Protein AF-A0A821PN40-F1 (afdb_monomer)

Mean predicted aligned error: 14.26 Å

Sequence (247 aa):
DQSQTDVKTLMEISLNLLQNTSSSFRSRVGVLIFLCTWLSNCSLAVQTFLSIDNSVPYLVSQICAESVTDNRELLIQSLCSFALGLCLIFNNNQVESYSIESLKRLIYNRMGADLFEEKLRVLSKFECYLEALQKPQLILSKSSDLILDYEFARLHQTLESSISCIILRQDINSIIQTSIDSMPINLYVQQTSTTITHSDDFMQERFKQINIHEKDEKQLMQNCDLDKTKILPFAQQIQEIKGTQAL

Solvent-accessible surface area (backbone atoms only — not comparable to full-atom values): 13907 Å² total; per-residue (Å²): 134,83,82,76,73,80,82,73,51,71,68,56,49,50,50,51,48,59,68,38,85,85,49,50,70,66,56,41,45,49,47,46,51,51,48,40,61,54,28,50,95,24,38,68,47,28,47,53,46,70,70,41,84,62,46,62,61,48,35,52,54,47,52,61,50,90,50,96,81,42,69,68,59,42,49,52,21,13,49,30,36,44,41,54,33,39,47,47,79,32,52,77,53,82,45,74,88,59,17,53,69,47,47,51,51,48,43,50,75,72,59,28,61,66,54,48,49,49,36,37,56,52,46,72,70,37,65,56,40,54,54,14,66,74,36,84,64,92,78,74,97,48,84,82,74,67,74,51,51,27,68,59,42,53,52,47,70,69,43,50,63,58,37,51,45,61,74,74,43,96,59,72,78,61,48,63,61,49,56,64,74,65,40,56,60,64,54,50,46,47,54,49,48,50,52,47,50,55,49,49,52,52,49,52,52,50,52,52,51,49,55,49,52,55,50,51,52,52,49,51,52,51,52,51,52,52,48,51,62,64,46,49,60,56,55,51,53,52,52,50,54,57,56,66,74,75,113

Radius of gyration: 33.35 Å; Cα contacts (8 Å, |Δi|>4): 179; chains: 1; bounding box: 92×51×103 Å

Nearest PDB structures (foldseek):
  3grl-assembly1_A  TM=9.599E-01  e=3.690E-10  Bos taurus
  3gq2-assembly1_A  TM=9.501E-01  e=1.267E-09  Bos taurus
  3gq2-assembly1_B  TM=9.529E-01  e=3.973E-09  Bos taurus
  2w3c-assembly1_A  TM=9.604E-01  e=6.276E-09  Homo sapiens
  8zz0-assembly1_F  TM=1.967E-01  e=4.682E+00  Vibrio alginolyticus

Foldseek 3Di:
DPPPPPDDDPLNVLVVLLVDPPRDLLSNLVSLLVLLVQLALDQPSLVVQLPDPCSLVVLLVLLQDDDPDDPSSLLSNLSSLSSLLSSQPSHPCPPVCRGNVNSLVVCCVRPRLVSSLVSNVCNCVDPLLVVQCVPQDPDDPDPVSNRDHVVSSVSSVLCSVVSNCSNVDPDDVVSVVVNVVSPCPVVVCVVVVVVVVVVVVVVVVVVVVVVVVVVVVVVVVVVVVVVVVVVVVVVVVVVVVVVVVVD

pLDDT: mean 83.89, std 15.7, range [38.19, 98.62]

Structure (mmCIF, N/CA/C/O backbone):
data_AF-A0A821PN40-F1
#
_entry.id   AF-A0A821PN40-F1
#
loop_
_atom_site.group_PDB
_atom_site.id
_atom_site.type_symbol
_atom_site.label_atom_id
_atom_site.label_alt_id
_atom_site.label_comp_id
_atom_site.label_asym_id
_atom_site.label_entity_id
_atom_site.label_seq_id
_atom_site.pdbx_PDB_ins_code
_atom_site.Cartn_x
_atom_site.Cartn_y
_atom_site.Cartn_z
_atom_site.occupancy
_atom_site.B_iso_or_equiv
_atom_site.auth_seq_id
_atom_site.auth_comp_id
_atom_site.auth_asym_id
_atom_site.auth_atom_id
_atom_site.pdbx_PDB_model_num
ATOM 1 N N . ASP A 1 1 ? -18.988 -3.045 -37.807 1.00 38.19 1 ASP A N 1
ATOM 2 C CA . ASP A 1 1 ? -17.924 -2.825 -36.815 1.00 38.19 1 ASP A CA 1
ATOM 3 C C . ASP A 1 1 ? -18.478 -2.238 -35.541 1.00 38.19 1 ASP A C 1
ATOM 5 O O . ASP A 1 1 ? -18.702 -1.039 -35.437 1.00 38.19 1 ASP A O 1
ATOM 9 N N . GLN A 1 2 ? -18.791 -3.121 -34.595 1.00 39.09 2 GLN A N 1
ATOM 10 C CA . GLN A 1 2 ? -19.103 -2.724 -33.230 1.00 39.09 2 GLN A CA 1
ATOM 11 C C . GLN A 1 2 ? -17.794 -2.262 -32.592 1.00 39.09 2 GLN A C 1
ATOM 13 O O . GLN A 1 2 ? -16.897 -3.066 -32.357 1.00 39.09 2 GLN A O 1
ATOM 18 N N . SER A 1 3 ? -17.674 -0.961 -32.346 1.00 45.91 3 SER A N 1
ATOM 19 C CA . SER A 1 3 ? -16.674 -0.411 -31.440 1.00 45.91 3 SER A CA 1
ATOM 20 C C . SER A 1 3 ? -16.976 -0.945 -30.041 1.00 45.91 3 SER A C 1
ATOM 22 O O . SER A 1 3 ? -17.780 -0.368 -29.307 1.00 45.91 3 SER A O 1
ATOM 24 N N . GLN A 1 4 ? -16.399 -2.097 -29.709 1.00 47.09 4 GLN A N 1
ATOM 25 C CA . GLN A 1 4 ? -16.416 -2.662 -28.371 1.00 47.09 4 GLN A CA 1
ATOM 26 C C . GLN A 1 4 ? -15.680 -1.665 -27.475 1.00 47.09 4 GLN A C 1
ATOM 28 O O . GLN A 1 4 ? -14.457 -1.568 -27.499 1.00 47.09 4 GLN A O 1
ATOM 33 N N . THR A 1 5 ? -16.440 -0.825 -26.773 1.00 51.72 5 THR A N 1
ATOM 34 C CA . THR A 1 5 ? -15.911 0.030 -25.714 1.00 51.72 5 THR A CA 1
ATOM 35 C C . THR A 1 5 ? -15.289 -0.891 -24.686 1.00 51.72 5 THR A C 1
ATOM 37 O O . THR A 1 5 ? -16.011 -1.634 -24.024 1.00 51.72 5 THR A O 1
ATOM 40 N N . ASP A 1 6 ? -13.964 -0.876 -24.619 1.00 74.31 6 ASP A N 1
ATOM 41 C CA . ASP A 1 6 ? -13.179 -1.666 -23.681 1.00 74.31 6 ASP A CA 1
ATOM 42 C C . ASP A 1 6 ? -13.659 -1.327 -22.261 1.00 74.31 6 ASP A C 1
ATOM 44 O O . ASP A 1 6 ? -13.472 -0.204 -21.776 1.00 74.31 6 ASP A O 1
ATOM 48 N N . VAL A 1 7 ? -14.420 -2.237 -21.646 1.00 83.31 7 VAL A N 1
ATOM 49 C CA . VAL A 1 7 ? -15.049 -1.994 -20.345 1.00 83.31 7 VAL A CA 1
ATOM 50 C C . VAL A 1 7 ? -13.957 -2.088 -19.298 1.00 83.31 7 VAL A C 1
ATOM 52 O O . VAL A 1 7 ? -13.548 -3.178 -18.914 1.00 83.31 7 VAL A O 1
ATOM 55 N N . LYS A 1 8 ? -13.492 -0.930 -18.834 1.00 87.19 8 LYS A N 1
ATOM 56 C CA . LYS A 1 8 ? -12.493 -0.848 -17.773 1.00 87.19 8 LYS A CA 1
ATOM 57 C C . LYS A 1 8 ? -13.150 -1.006 -16.409 1.00 87.19 8 LYS A C 1
ATOM 59 O O . LYS A 1 8 ? -14.139 -0.342 -16.093 1.00 87.19 8 LYS A O 1
ATOM 64 N N . THR A 1 9 ? -12.566 -1.858 -15.584 1.00 93.62 9 THR A N 1
ATOM 65 C CA . THR A 1 9 ? -12.908 -2.011 -14.172 1.00 93.62 9 THR A CA 1
ATOM 66 C C . THR A 1 9 ? -12.564 -0.743 -13.387 1.00 93.62 9 THR A C 1
ATOM 68 O O . THR A 1 9 ? -11.715 0.059 -13.782 1.00 93.62 9 THR A O 1
ATOM 71 N N . LEU A 1 10 ? -13.190 -0.562 -12.219 1.00 94.31 10 LEU A N 1
ATOM 72 C CA . LEU A 1 10 ? -12.877 0.569 -11.340 1.00 94.31 10 LEU A CA 1
ATOM 73 C C . LEU A 1 10 ? -11.398 0.580 -10.924 1.00 94.31 10 LEU A C 1
ATOM 75 O O . LEU A 1 10 ? -10.797 1.646 -10.860 1.00 94.31 10 LEU A O 1
ATOM 79 N N . MET A 1 11 ? -10.800 -0.590 -10.693 1.00 94.94 11 MET A N 1
ATOM 80 C CA . MET A 1 11 ? -9.392 -0.702 -10.312 1.00 94.94 11 MET A CA 1
ATOM 81 C C . MET A 1 11 ? -8.451 -0.271 -11.446 1.00 94.94 11 MET A C 1
ATOM 83 O O . MET A 1 11 ? -7.492 0.462 -11.201 1.00 94.94 11 MET A O 1
ATOM 87 N N . GLU A 1 12 ? -8.758 -0.635 -12.693 1.00 93.44 12 GLU A N 1
ATOM 88 C CA . GLU A 1 12 ? -8.028 -0.136 -13.865 1.00 93.44 12 GLU A CA 1
ATOM 89 C C . GLU A 1 12 ? -8.197 1.374 -14.027 1.00 93.44 12 GLU A C 1
ATOM 91 O O . GLU A 1 12 ? -7.241 2.075 -14.351 1.00 93.44 12 GLU A O 1
ATOM 96 N N . ILE A 1 13 ? -9.395 1.910 -13.785 1.00 93.25 13 ILE A N 1
ATOM 97 C CA . ILE A 1 13 ? -9.635 3.359 -13.812 1.00 93.25 13 ILE A CA 1
ATOM 98 C C . ILE A 1 13 ? -8.804 4.059 -12.728 1.00 93.25 13 ILE A C 1
ATOM 100 O O . ILE A 1 13 ? -8.146 5.054 -13.027 1.00 93.25 13 ILE A O 1
ATOM 104 N N . SER A 1 14 ? -8.768 3.529 -11.503 1.00 94.62 14 SER A N 1
ATOM 105 C CA . SER A 1 14 ? -7.928 4.043 -10.416 1.00 94.62 14 SER A CA 1
ATOM 106 C C . SER A 1 14 ? -6.446 4.058 -10.802 1.00 94.62 14 SER A C 1
ATOM 108 O O . SER A 1 14 ? -5.786 5.083 -10.648 1.00 94.62 14 SER A O 1
ATOM 110 N N . LEU A 1 15 ? -5.926 2.972 -11.381 1.00 93.50 15 LEU A N 1
ATOM 111 C CA . LEU A 1 15 ? -4.545 2.915 -11.872 1.00 93.50 15 LEU A CA 1
ATOM 112 C C . LEU A 1 15 ? -4.277 3.917 -13.002 1.00 93.50 15 LEU A C 1
ATOM 114 O O . LEU A 1 15 ? -3.266 4.617 -12.979 1.00 93.50 15 LEU A O 1
ATOM 118 N N . ASN A 1 16 ? -5.202 4.054 -13.953 1.00 92.50 16 ASN A N 1
ATOM 119 C CA . ASN A 1 16 ? -5.090 5.035 -15.032 1.00 92.50 16 ASN A CA 1
ATOM 120 C C . ASN A 1 16 ? -5.053 6.476 -14.493 1.00 92.50 16 ASN A C 1
ATOM 122 O O . ASN A 1 16 ? -4.299 7.304 -15.003 1.00 92.50 16 ASN A O 1
ATOM 126 N N . LEU A 1 17 ? -5.822 6.784 -13.442 1.00 93.31 17 LEU A N 1
ATOM 127 C CA . LEU A 1 17 ? -5.780 8.094 -12.785 1.00 93.31 17 LEU A CA 1
ATOM 128 C C . LEU A 1 17 ? -4.424 8.367 -12.125 1.00 93.31 17 LEU A C 1
ATOM 130 O O . LEU A 1 17 ? -3.957 9.501 -12.179 1.00 93.31 17 LEU A O 1
ATOM 134 N N . LEU A 1 18 ? -3.780 7.348 -11.548 1.00 92.81 18 LEU A N 1
ATOM 135 C CA . LEU A 1 18 ? -2.442 7.467 -10.957 1.00 92.81 18 LEU A CA 1
ATOM 136 C C . LEU A 1 18 ? -1.337 7.681 -11.995 1.00 92.81 18 LEU A C 1
ATOM 138 O O . LEU A 1 18 ? -0.357 8.380 -11.721 1.00 92.81 18 LEU A O 1
ATOM 142 N N . GLN A 1 19 ? -1.486 7.061 -13.164 1.00 89.38 19 GLN A N 1
ATOM 143 C CA . GLN A 1 19 ? -0.535 7.155 -14.272 1.00 89.38 19 GLN A CA 1
ATOM 144 C C . GLN A 1 19 ? -0.693 8.451 -15.071 1.00 89.38 19 GLN A C 1
ATOM 146 O O . GLN A 1 19 ? 0.256 8.908 -15.705 1.00 89.38 19 GLN A O 1
ATOM 151 N N . ASN A 1 20 ? -1.878 9.063 -15.038 1.00 87.81 20 ASN A N 1
ATOM 152 C CA . ASN A 1 20 ? -2.120 10.311 -15.737 1.00 87.81 20 ASN A CA 1
ATOM 153 C C . ASN A 1 20 ? -1.407 11.477 -15.034 1.00 87.81 20 ASN A C 1
ATOM 155 O O . ASN A 1 20 ? -1.768 11.874 -13.923 1.00 87.81 20 ASN A O 1
ATOM 159 N N . THR A 1 21 ? -0.432 12.070 -15.720 1.00 72.50 21 THR A N 1
ATOM 160 C CA . THR A 1 21 ? 0.369 13.205 -15.239 1.00 72.50 21 THR A CA 1
ATOM 161 C C . THR A 1 21 ? -0.445 14.479 -15.011 1.00 72.50 21 THR A C 1
ATOM 163 O O . THR A 1 21 ? 0.013 15.370 -14.301 1.00 72.50 21 THR A O 1
ATOM 166 N N . SER A 1 22 ? -1.664 14.576 -15.556 1.00 81.88 22 SER A N 1
ATOM 167 C CA . SER A 1 22 ? -2.572 15.700 -15.302 1.00 81.88 22 SER A CA 1
ATOM 168 C C . SER A 1 22 ? -3.355 15.569 -13.993 1.00 81.88 22 SER A C 1
ATOM 170 O O . SER A 1 22 ? -4.102 16.481 -13.631 1.00 81.88 22 SER A O 1
ATOM 172 N N . SER A 1 23 ? -3.262 14.428 -13.303 1.00 84.31 23 SER A N 1
ATOM 173 C CA . SER A 1 23 ? -3.950 14.224 -12.031 1.00 84.31 23 SER A CA 1
ATOM 174 C C . SER A 1 23 ? -3.315 15.082 -10.936 1.00 84.31 23 SER A C 1
ATOM 176 O O . SER A 1 23 ? -2.096 15.165 -10.786 1.00 84.31 23 SER A O 1
ATOM 178 N N . SER A 1 24 ? -4.155 15.758 -10.150 1.00 90.94 24 SER A N 1
ATOM 179 C CA . SER A 1 24 ? -3.651 16.559 -9.038 1.00 90.94 24 SER A CA 1
ATOM 180 C C . SER A 1 24 ? -3.003 15.658 -7.985 1.00 90.94 24 SER A C 1
ATOM 182 O O . SER A 1 24 ? -3.457 14.539 -7.747 1.00 90.94 24 SER A O 1
ATOM 184 N N . PHE A 1 25 ? -1.986 16.175 -7.295 1.00 91.50 25 PHE A N 1
ATOM 185 C CA . PHE A 1 25 ? -1.329 15.490 -6.176 1.00 91.50 25 PHE A CA 1
ATOM 186 C C . PHE A 1 25 ? -2.332 14.868 -5.187 1.00 91.50 25 PHE A C 1
ATOM 188 O O . PHE A 1 25 ? -2.230 13.691 -4.858 1.00 91.50 25 PHE A O 1
ATOM 195 N N . ARG A 1 26 ? -3.359 15.625 -4.777 1.00 91.31 26 ARG A N 1
ATOM 196 C CA . ARG A 1 26 ? -4.396 15.131 -3.854 1.00 91.31 26 ARG A CA 1
ATOM 197 C C . ARG A 1 26 ? -5.226 13.997 -4.443 1.00 91.31 26 ARG A C 1
ATOM 199 O O . ARG A 1 26 ? -5.579 13.079 -3.716 1.00 91.31 26 ARG A O 1
ATOM 206 N N . SER A 1 27 ? -5.523 14.050 -5.741 1.00 92.94 27 SER A N 1
ATOM 207 C CA . SER A 1 27 ? -6.217 12.959 -6.428 1.00 92.94 27 SER A CA 1
ATOM 208 C C . SER A 1 27 ? -5.373 11.686 -6.395 1.00 92.94 27 SER A C 1
ATOM 210 O O . SER A 1 27 ? -5.872 10.631 -6.017 1.00 92.94 27 SER A O 1
ATOM 212 N N . ARG A 1 28 ? -4.069 11.795 -6.697 1.00 94.69 28 ARG A N 1
ATOM 213 C CA . ARG A 1 28 ? -3.136 10.657 -6.642 1.00 94.69 28 ARG A CA 1
ATOM 214 C C . ARG A 1 28 ? -3.063 10.060 -5.237 1.00 94.69 28 ARG A C 1
ATOM 216 O O . ARG A 1 28 ? -3.203 8.852 -5.085 1.00 94.69 28 ARG A O 1
ATOM 223 N N . VAL A 1 29 ? -2.919 10.905 -4.215 1.00 95.69 29 VAL A N 1
ATOM 224 C CA . VAL A 1 29 ? -2.912 10.477 -2.807 1.00 95.69 29 VAL A CA 1
ATOM 225 C C . VAL A 1 29 ? -4.226 9.788 -2.431 1.00 95.69 29 VAL A C 1
ATOM 227 O O . VAL A 1 29 ? -4.194 8.669 -1.932 1.00 95.69 29 VAL A O 1
ATOM 230 N N . GLY A 1 30 ? -5.377 10.393 -2.732 1.00 95.38 30 GLY A N 1
ATOM 231 C CA . GLY A 1 30 ? -6.685 9.814 -2.412 1.00 95.38 30 GLY A CA 1
ATOM 232 C C . GLY A 1 30 ? -6.930 8.469 -3.100 1.00 95.38 30 GLY A C 1
ATOM 233 O O . GLY A 1 30 ? -7.428 7.536 -2.474 1.00 95.38 30 GLY A O 1
ATOM 234 N N . VAL A 1 31 ? -6.522 8.331 -4.365 1.00 96.31 31 VAL A N 1
ATOM 235 C CA . VAL A 1 31 ? -6.611 7.058 -5.093 1.00 96.31 31 VAL A CA 1
ATOM 236 C C . VAL A 1 31 ? -5.664 6.009 -4.502 1.00 96.31 31 VAL A C 1
ATOM 238 O O . VAL A 1 31 ? -6.056 4.852 -4.384 1.00 96.31 31 VAL A O 1
ATOM 241 N N . LEU A 1 32 ? -4.451 6.385 -4.087 1.00 97.62 32 LEU A N 1
ATOM 242 C CA . LEU A 1 32 ? -3.522 5.461 -3.429 1.00 97.62 32 LEU A CA 1
ATOM 243 C C . LEU A 1 32 ? -4.033 4.997 -2.063 1.00 97.62 32 LEU A C 1
ATOM 245 O O . LEU A 1 32 ? -3.962 3.804 -1.782 1.00 97.62 32 LEU A O 1
ATOM 249 N N . ILE A 1 33 ? -4.596 5.895 -1.249 1.00 97.00 33 ILE A N 1
ATOM 250 C CA . ILE A 1 33 ? -5.255 5.537 0.018 1.00 97.00 33 ILE A CA 1
ATOM 251 C C . ILE A 1 33 ? -6.388 4.546 -0.246 1.00 97.00 33 ILE A C 1
ATOM 253 O O . ILE A 1 33 ? -6.449 3.492 0.384 1.00 97.00 33 ILE A O 1
ATOM 257 N N . PHE A 1 34 ? -7.255 4.854 -1.215 1.00 97.25 34 PHE A N 1
ATOM 258 C CA . PHE A 1 34 ? -8.356 3.980 -1.606 1.00 97.25 34 PHE A CA 1
ATOM 259 C C . PHE A 1 34 ? -7.863 2.593 -2.032 1.00 97.25 34 PHE A C 1
ATOM 261 O O . PHE A 1 34 ? -8.367 1.589 -1.531 1.00 97.25 34 PHE A O 1
ATOM 268 N N . LEU A 1 35 ? -6.853 2.523 -2.903 1.00 97.81 35 LEU A N 1
ATOM 269 C CA . LEU A 1 35 ? -6.275 1.255 -3.343 1.00 97.81 35 LEU A CA 1
ATOM 270 C C . LEU A 1 35 ? -5.646 0.487 -2.179 1.00 97.81 35 LEU A C 1
ATOM 272 O O . LEU A 1 35 ? -5.909 -0.701 -2.043 1.00 97.81 35 LEU A O 1
ATOM 276 N N . CYS A 1 36 ? -4.875 1.135 -1.304 1.00 98.19 36 CYS A N 1
ATOM 277 C CA . CYS A 1 36 ? -4.287 0.470 -0.140 1.00 98.19 36 CYS A CA 1
ATOM 278 C C . CYS A 1 36 ? -5.363 -0.120 0.781 1.00 98.19 36 CYS A C 1
ATOM 280 O O . CYS A 1 36 ? -5.260 -1.270 1.208 1.00 98.19 36 CYS A O 1
ATOM 282 N N . THR A 1 37 ? -6.432 0.630 1.040 1.00 97.25 37 THR A N 1
ATOM 283 C CA . THR A 1 37 ? -7.572 0.143 1.823 1.00 97.25 37 THR A CA 1
ATOM 284 C C . THR A 1 37 ? -8.275 -1.023 1.128 1.00 97.25 37 THR A C 1
ATOM 286 O O . THR A 1 37 ? -8.635 -1.992 1.789 1.00 97.25 37 THR A O 1
ATOM 289 N N . TRP A 1 38 ? -8.427 -0.976 -0.198 1.00 97.69 38 TRP A N 1
ATOM 290 C CA . TRP A 1 38 ? -9.074 -2.042 -0.968 1.00 97.69 38 TRP A CA 1
ATOM 291 C C . TRP A 1 38 ? -8.236 -3.330 -1.028 1.00 97.69 38 TRP A C 1
ATOM 293 O O . TRP A 1 38 ? -8.782 -4.430 -0.962 1.00 97.69 38 TRP A O 1
ATOM 303 N N . LEU A 1 39 ? -6.911 -3.209 -1.129 1.00 98.06 39 LEU A N 1
ATOM 304 C CA . LEU A 1 39 ? -5.983 -4.344 -1.155 1.00 98.06 39 LEU A CA 1
ATOM 305 C C . LEU A 1 39 ? -5.802 -4.987 0.227 1.00 98.06 39 LEU A C 1
ATOM 307 O O . LEU A 1 39 ? -5.483 -6.173 0.326 1.00 98.06 39 LEU A O 1
ATOM 311 N N . SER A 1 40 ? -5.991 -4.216 1.299 1.00 95.31 40 SER A N 1
ATOM 312 C CA . SER A 1 40 ? -5.799 -4.701 2.661 1.00 95.31 40 SER A CA 1
ATOM 313 C C . SER A 1 40 ? -6.786 -5.810 3.025 1.00 95.31 40 SER A C 1
ATOM 315 O O . SER A 1 40 ? -7.992 -5.680 2.825 1.00 95.31 40 SER A O 1
ATOM 317 N N . ASN A 1 41 ? -6.271 -6.912 3.582 1.00 92.62 41 ASN A N 1
ATOM 318 C CA . ASN A 1 41 ? -7.039 -8.095 3.983 1.00 92.62 41 ASN A CA 1
ATOM 319 C C . ASN A 1 41 ? -7.912 -8.705 2.865 1.00 92.62 41 ASN A C 1
ATOM 321 O O . ASN A 1 41 ? -8.854 -9.442 3.152 1.00 92.62 41 ASN A O 1
ATOM 325 N N . CYS A 1 42 ? -7.605 -8.433 1.591 1.00 95.44 42 CYS A N 1
ATOM 326 C CA . CYS A 1 42 ? -8.396 -8.905 0.458 1.00 95.44 42 CYS A CA 1
ATOM 327 C C . CYS A 1 42 ? -7.505 -9.492 -0.643 1.00 95.44 42 CYS A C 1
ATOM 329 O O . CYS A 1 42 ? -7.065 -8.805 -1.566 1.00 95.44 42 CYS A O 1
ATOM 331 N N . SER A 1 43 ? -7.280 -10.805 -0.583 1.00 95.44 43 SER A N 1
ATOM 332 C CA . SER A 1 43 ? -6.440 -11.510 -1.559 1.00 95.44 43 SER A CA 1
ATOM 333 C C . SER A 1 43 ? -7.007 -11.497 -2.981 1.00 95.44 43 SER A C 1
ATOM 335 O O . SER A 1 43 ? -6.241 -11.470 -3.940 1.00 95.44 43 SER A O 1
ATOM 337 N N . LEU A 1 44 ? -8.334 -11.440 -3.137 1.00 96.69 44 LEU A N 1
ATOM 338 C CA . LEU A 1 44 ? -8.982 -11.303 -4.444 1.00 96.69 44 LEU A CA 1
ATOM 339 C C . LEU A 1 44 ? -8.737 -9.920 -5.071 1.00 96.69 44 LEU A C 1
ATOM 341 O O . LEU A 1 44 ? -8.511 -9.822 -6.278 1.00 96.69 44 LEU A O 1
ATOM 345 N N . ALA A 1 45 ? -8.750 -8.853 -4.266 1.00 97.31 45 ALA A N 1
ATOM 346 C CA . ALA A 1 45 ? -8.400 -7.517 -4.744 1.00 97.31 45 ALA A CA 1
ATOM 347 C C . ALA A 1 45 ? -6.925 -7.462 -5.163 1.00 97.31 45 ALA A C 1
ATOM 349 O O . ALA A 1 45 ? -6.630 -6.945 -6.236 1.00 97.31 45 ALA A O 1
ATOM 350 N N . VAL A 1 46 ? -6.018 -8.067 -4.382 1.00 98.25 46 VAL A N 1
ATOM 351 C CA . VAL A 1 46 ? -4.596 -8.200 -4.751 1.00 98.25 46 VAL A CA 1
ATOM 352 C C . VAL A 1 46 ? -4.427 -8.987 -6.047 1.00 98.25 46 VAL A C 1
ATOM 354 O O . VAL A 1 46 ? -3.739 -8.524 -6.950 1.00 98.25 46 VAL A O 1
ATOM 357 N N . GLN A 1 47 ? -5.088 -10.136 -6.189 1.00 97.62 47 GLN A N 1
ATOM 358 C CA . GLN A 1 47 ? -5.055 -10.924 -7.422 1.00 97.62 47 GLN A CA 1
ATOM 359 C C . GLN A 1 47 ? -5.525 -10.104 -8.630 1.00 97.62 47 GLN A C 1
ATOM 361 O O . GLN A 1 47 ? -4.873 -10.115 -9.673 1.00 97.62 47 GLN A O 1
ATOM 366 N N . THR A 1 48 ? -6.632 -9.372 -8.483 1.00 97.19 48 THR A N 1
ATOM 367 C CA . THR A 1 48 ? -7.174 -8.516 -9.548 1.00 97.19 48 THR A CA 1
ATOM 368 C C . THR A 1 48 ? -6.181 -7.413 -9.905 1.00 97.19 48 THR A C 1
ATOM 370 O O . THR A 1 48 ? -5.868 -7.229 -11.074 1.00 97.19 48 THR A O 1
ATOM 373 N N . PHE A 1 49 ? -5.609 -6.741 -8.904 1.00 97.94 49 PHE A N 1
ATOM 374 C CA . PHE A 1 49 ? -4.618 -5.682 -9.087 1.00 97.94 49 PHE A CA 1
ATOM 375 C C . PHE A 1 49 ? -3.359 -6.166 -9.809 1.00 97.94 49 PHE A C 1
ATOM 377 O O . PHE A 1 49 ? -2.902 -5.533 -10.759 1.00 97.94 49 PHE A O 1
ATOM 384 N N . LEU A 1 50 ? -2.813 -7.308 -9.388 1.00 97.88 50 LEU A N 1
ATOM 385 C CA . LEU A 1 50 ? -1.628 -7.918 -9.994 1.00 97.88 50 LEU A CA 1
ATOM 386 C C . LEU A 1 50 ? -1.887 -8.437 -11.415 1.00 97.88 50 LEU A C 1
ATOM 388 O O . LEU A 1 50 ? -0.942 -8.568 -12.185 1.00 97.88 50 LEU A O 1
ATOM 392 N N . SER A 1 51 ? -3.144 -8.722 -11.762 1.00 96.31 51 SER A N 1
ATOM 393 C CA . SER A 1 51 ? -3.531 -9.139 -13.116 1.00 96.31 51 SER A CA 1
ATOM 394 C C . SER A 1 51 ? -3.656 -7.964 -14.091 1.00 96.31 51 SER A C 1
ATOM 396 O O . SER A 1 51 ? -3.694 -8.190 -15.295 1.00 96.31 51 SER A O 1
ATOM 398 N N . ILE A 1 52 ? -3.737 -6.723 -13.595 1.00 94.94 52 ILE A N 1
ATOM 399 C CA . ILE A 1 52 ? -3.819 -5.529 -14.440 1.00 94.94 52 ILE A CA 1
ATOM 400 C C . ILE A 1 52 ? -2.428 -5.178 -14.967 1.00 94.94 52 ILE A C 1
ATOM 402 O O . ILE A 1 52 ? -1.486 -4.968 -14.197 1.00 94.94 52 ILE A O 1
ATOM 406 N N . ASP A 1 53 ? -2.322 -5.026 -16.283 1.00 90.38 53 ASP A N 1
ATOM 407 C CA . ASP A 1 53 ? -1.090 -4.592 -16.930 1.00 90.38 53 ASP A CA 1
ATOM 408 C C . ASP A 1 53 ? -0.613 -3.236 -16.385 1.00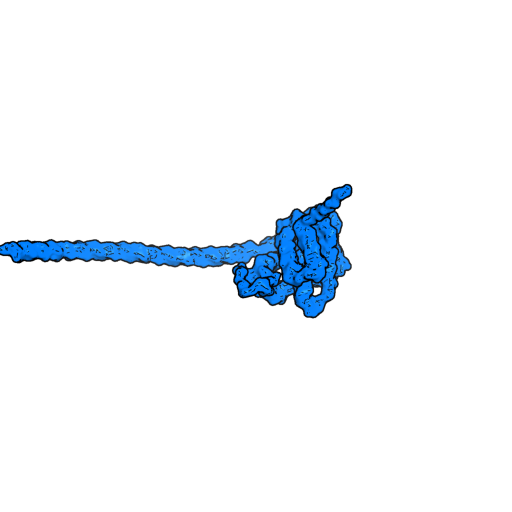 90.38 53 ASP A C 1
ATOM 410 O O . ASP A 1 53 ? -1.387 -2.310 -16.137 1.00 90.38 53 ASP A O 1
ATOM 414 N N . ASN A 1 54 ? 0.702 -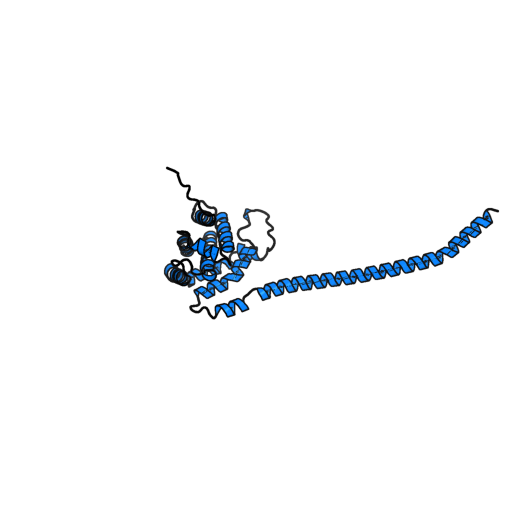3.096 -16.221 1.00 91.75 54 ASN A N 1
ATOM 415 C CA . ASN A 1 54 ? 1.368 -1.899 -15.692 1.00 91.75 54 ASN A CA 1
ATOM 416 C C . ASN A 1 54 ? 1.081 -1.545 -14.221 1.00 91.75 54 ASN A C 1
ATOM 418 O O . ASN A 1 54 ? 1.660 -0.569 -13.743 1.00 91.75 54 ASN A O 1
ATOM 422 N N . SER A 1 55 ? 0.293 -2.323 -13.469 1.00 95.50 55 SER A N 1
ATOM 423 C CA . SER A 1 55 ? 0.058 -2.060 -12.040 1.00 95.50 55 SER A CA 1
ATOM 424 C C . SER A 1 55 ? 1.363 -2.098 -11.229 1.00 95.50 55 SER A C 1
ATOM 426 O O . SER A 1 55 ? 1.781 -1.092 -10.652 1.00 95.50 55 SER A O 1
ATOM 428 N N . VAL A 1 56 ? 2.074 -3.227 -11.262 1.00 97.56 56 VAL A N 1
ATOM 429 C CA . VAL A 1 56 ? 3.363 -3.416 -10.581 1.00 97.56 56 VAL A CA 1
ATOM 430 C C . VAL A 1 56 ? 4.480 -2.569 -11.210 1.00 97.56 56 VAL A C 1
ATOM 432 O O . VAL A 1 56 ? 5.194 -1.907 -10.453 1.00 97.56 56 VAL A O 1
ATOM 435 N N . PRO A 1 57 ? 4.649 -2.512 -12.552 1.00 96.56 57 PRO A N 1
ATOM 436 C CA . PRO A 1 57 ? 5.625 -1.617 -13.177 1.00 96.56 57 PRO A CA 1
ATOM 437 C C . PRO A 1 57 ? 5.481 -0.151 -12.757 1.00 96.56 57 PRO A C 1
ATOM 439 O O . PRO A 1 57 ? 6.494 0.495 -12.492 1.00 96.56 57 PRO A O 1
ATOM 442 N N . TYR A 1 58 ? 4.249 0.362 -12.640 1.00 96.38 58 TYR A N 1
ATOM 443 C CA . TYR A 1 58 ? 4.005 1.717 -12.148 1.00 96.38 58 TYR A CA 1
ATOM 444 C C . TYR A 1 58 ? 4.502 1.890 -10.711 1.00 96.38 58 TYR A C 1
ATOM 446 O O . TYR A 1 58 ? 5.291 2.800 -10.456 1.00 96.38 58 TYR A O 1
ATOM 454 N N . LEU A 1 59 ? 4.092 1.008 -9.787 1.00 97.62 59 LEU A N 1
ATOM 455 C CA . LEU A 1 59 ? 4.508 1.096 -8.383 1.00 97.62 59 LEU A CA 1
ATOM 456 C C . LEU A 1 59 ? 6.034 1.065 -8.253 1.00 97.62 59 LEU A C 1
ATOM 458 O O . LEU A 1 59 ? 6.611 1.930 -7.600 1.00 97.62 59 LEU A O 1
ATOM 462 N N . VAL A 1 60 ? 6.696 0.122 -8.931 1.00 97.25 60 VAL A N 1
ATOM 463 C CA . VAL A 1 60 ? 8.161 0.007 -8.923 1.00 97.25 60 VAL A CA 1
ATOM 464 C C . VAL A 1 60 ? 8.816 1.263 -9.489 1.00 97.25 60 VAL A C 1
ATOM 466 O O . VAL A 1 60 ? 9.727 1.801 -8.867 1.00 97.25 60 VAL A O 1
ATOM 469 N N . SER A 1 61 ? 8.336 1.768 -10.629 1.00 95.88 61 SER A N 1
ATOM 470 C CA . SER A 1 61 ? 8.879 2.986 -11.235 1.00 95.88 61 SER A CA 1
ATOM 471 C C . SER A 1 61 ? 8.740 4.202 -10.323 1.00 95.88 61 SER A C 1
ATOM 473 O O . SER A 1 61 ? 9.639 5.038 -10.318 1.00 95.88 61 SER A O 1
ATOM 475 N N . GLN A 1 62 ? 7.636 4.322 -9.580 1.00 95.25 62 GLN A N 1
ATOM 476 C CA . GLN A 1 62 ? 7.454 5.412 -8.625 1.00 95.25 62 GLN A CA 1
ATOM 477 C C . GLN A 1 62 ? 8.435 5.276 -7.458 1.00 95.25 62 GLN A C 1
ATOM 479 O O . GLN A 1 62 ? 9.145 6.228 -7.165 1.00 95.25 62 GLN A O 1
ATOM 484 N N . ILE A 1 63 ? 8.540 4.098 -6.838 1.00 96.06 63 ILE A N 1
ATOM 485 C CA . ILE A 1 63 ? 9.426 3.876 -5.680 1.00 96.06 63 ILE A CA 1
ATOM 486 C C . ILE A 1 63 ? 10.903 4.115 -6.041 1.00 96.06 63 ILE A C 1
ATOM 488 O O . ILE A 1 63 ? 11.646 4.688 -5.247 1.00 96.06 63 ILE A O 1
ATOM 492 N N . CYS A 1 64 ? 11.320 3.709 -7.245 1.00 95.12 64 CYS A N 1
ATOM 493 C CA . CYS A 1 64 ? 12.678 3.913 -7.755 1.00 95.12 64 CYS A CA 1
ATOM 494 C C . CYS A 1 64 ? 12.986 5.363 -8.164 1.00 95.12 64 CYS A C 1
ATOM 496 O O . CYS A 1 64 ? 14.146 5.669 -8.433 1.00 95.12 64 CYS A O 1
ATOM 498 N N . ALA A 1 65 ? 11.984 6.238 -8.289 1.00 92.38 65 ALA A N 1
ATOM 499 C CA . ALA A 1 65 ? 12.214 7.598 -8.754 1.00 92.38 65 ALA A CA 1
ATOM 500 C C . ALA A 1 65 ? 12.961 8.429 -7.696 1.00 92.38 65 ALA A C 1
ATOM 502 O O . ALA A 1 65 ? 12.690 8.364 -6.495 1.00 92.38 65 ALA A O 1
ATOM 503 N N . GLU A 1 66 ? 13.904 9.246 -8.149 1.00 85.31 66 GLU A N 1
ATOM 504 C CA . GLU A 1 66 ? 14.727 10.078 -7.277 1.00 85.31 66 GLU A CA 1
ATOM 505 C C . GLU A 1 66 ? 13.922 11.302 -6.803 1.00 85.31 66 GLU A C 1
ATOM 507 O O . GLU A 1 66 ? 13.382 12.052 -7.612 1.00 85.31 66 GLU A O 1
ATOM 512 N N . SER A 1 67 ? 13.787 11.492 -5.487 1.00 71.19 67 SER A N 1
ATOM 513 C CA . SER A 1 67 ? 12.884 12.501 -4.900 1.00 71.19 67 SER A CA 1
ATOM 514 C C . SER A 1 67 ? 13.507 13.213 -3.696 1.00 71.19 67 SER A C 1
ATOM 516 O O . SER A 1 67 ? 12.894 13.322 -2.634 1.00 71.19 67 SER A O 1
ATOM 518 N N . VAL A 1 68 ? 14.760 13.651 -3.823 1.00 62.84 68 VAL A N 1
ATOM 519 C CA . VAL A 1 68 ? 15.557 14.118 -2.671 1.00 62.84 68 VAL A CA 1
ATOM 520 C C . VAL A 1 68 ? 14.993 15.401 -2.035 1.00 62.84 68 VAL A C 1
ATOM 522 O O . VAL A 1 68 ? 15.260 15.669 -0.868 1.00 62.84 68 VAL A O 1
ATOM 525 N N . THR A 1 69 ? 14.187 16.188 -2.759 1.00 71.88 69 THR A N 1
ATOM 526 C CA . THR A 1 69 ? 13.718 17.507 -2.288 1.00 71.88 69 THR A CA 1
ATOM 527 C C . THR A 1 69 ? 12.205 17.732 -2.331 1.00 71.88 69 THR A C 1
ATOM 529 O O . THR A 1 69 ? 11.734 18.685 -1.710 1.00 71.88 69 THR A O 1
ATOM 532 N N . ASP A 1 70 ? 11.426 16.886 -3.015 1.00 86.44 70 ASP A N 1
ATOM 533 C CA . ASP A 1 70 ? 9.972 17.062 -3.120 1.00 86.44 70 ASP A CA 1
ATOM 534 C C . ASP A 1 70 ? 9.216 16.127 -2.166 1.00 86.44 70 ASP A C 1
ATOM 536 O O . ASP A 1 70 ? 9.017 14.942 -2.442 1.00 86.44 70 ASP A O 1
ATOM 540 N N . ASN A 1 71 ? 8.744 16.691 -1.050 1.00 89.69 71 ASN A N 1
ATOM 541 C CA . ASN A 1 71 ? 7.929 15.981 -0.061 1.00 89.69 71 ASN A CA 1
ATOM 542 C C . ASN A 1 71 ? 6.632 15.402 -0.651 1.00 89.69 71 ASN A C 1
ATOM 544 O O . ASN A 1 71 ? 6.128 14.405 -0.137 1.00 89.69 71 ASN A O 1
ATOM 548 N N . ARG A 1 72 ? 6.063 16.003 -1.705 1.00 92.38 72 ARG A N 1
ATOM 549 C CA . ARG A 1 72 ? 4.831 15.497 -2.326 1.00 92.38 72 ARG A CA 1
ATOM 550 C C . ARG A 1 72 ? 5.096 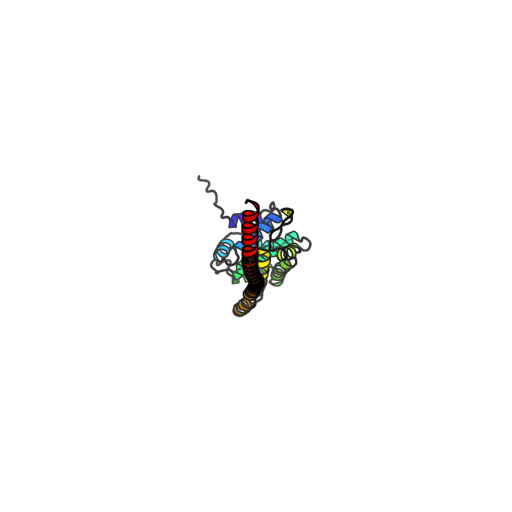14.225 -3.109 1.00 92.38 72 ARG A C 1
ATOM 552 O O . ARG A 1 72 ? 4.381 13.243 -2.928 1.00 92.38 72 ARG A O 1
ATOM 559 N N . GLU A 1 73 ? 6.128 14.232 -3.943 1.00 93.12 73 GLU A N 1
ATOM 560 C CA . GLU A 1 73 ? 6.518 13.025 -4.670 1.00 93.12 73 GLU A CA 1
ATOM 561 C C . GLU A 1 73 ? 6.996 11.950 -3.693 1.00 93.12 73 GLU A C 1
ATOM 563 O O . GLU A 1 73 ? 6.552 10.812 -3.801 1.00 93.12 73 GLU A O 1
ATOM 568 N N . LEU A 1 74 ? 7.768 12.305 -2.658 1.00 95.38 74 LEU A N 1
ATOM 569 C CA . LEU A 1 74 ? 8.169 11.346 -1.626 1.00 95.38 74 LEU A CA 1
ATOM 570 C C . LEU A 1 74 ? 6.957 10.694 -0.934 1.00 95.38 74 LEU A C 1
ATOM 572 O O . LEU A 1 74 ? 6.968 9.485 -0.720 1.00 95.38 74 LEU A O 1
ATOM 576 N N . LEU A 1 75 ? 5.888 11.451 -0.645 1.00 96.06 75 LEU A N 1
ATOM 577 C CA . LEU A 1 75 ? 4.661 10.885 -0.074 1.00 96.06 75 LEU A CA 1
ATOM 578 C C . LEU A 1 75 ? 4.016 9.871 -1.024 1.00 96.06 75 LEU A C 1
ATOM 580 O O . LEU A 1 75 ? 3.623 8.788 -0.598 1.00 96.06 75 LEU A O 1
ATOM 584 N N . ILE A 1 76 ? 3.918 10.197 -2.313 1.00 96.00 76 ILE A N 1
ATOM 585 C CA . ILE A 1 76 ? 3.369 9.281 -3.319 1.00 96.00 76 ILE A CA 1
ATOM 586 C C . ILE A 1 76 ? 4.208 8.004 -3.402 1.00 96.00 76 ILE A C 1
ATOM 588 O O . ILE A 1 76 ? 3.653 6.909 -3.451 1.00 96.00 76 ILE A O 1
ATOM 592 N N . GLN A 1 77 ? 5.533 8.122 -3.367 1.00 96.62 77 GLN A N 1
ATOM 593 C CA . GLN A 1 77 ? 6.433 6.972 -3.382 1.00 96.62 77 GLN A CA 1
ATOM 594 C C . GLN A 1 77 ? 6.256 6.075 -2.159 1.00 96.62 77 GLN A C 1
ATOM 596 O O . GLN A 1 77 ? 6.215 4.855 -2.305 1.00 96.62 77 GLN A O 1
ATOM 601 N N . SER A 1 78 ? 6.097 6.669 -0.977 1.00 97.62 78 SER A N 1
ATOM 602 C CA . SER A 1 78 ? 5.794 5.953 0.262 1.00 97.62 78 SER A CA 1
ATOM 603 C C . SER A 1 78 ? 4.445 5.238 0.234 1.00 97.62 78 SER A C 1
ATOM 605 O O . SER A 1 78 ? 4.307 4.117 0.717 1.00 97.62 78 SER A O 1
ATOM 607 N N . LEU A 1 79 ? 3.432 5.856 -0.369 1.00 98.00 79 LEU A N 1
ATOM 608 C CA . LEU A 1 79 ? 2.138 5.210 -0.575 1.00 98.00 79 LEU A CA 1
ATOM 609 C C . LEU A 1 79 ? 2.240 4.060 -1.592 1.00 98.00 79 LEU A C 1
ATOM 611 O O . LEU A 1 79 ? 1.633 3.009 -1.397 1.00 98.00 79 LEU A O 1
ATOM 615 N N . CYS A 1 80 ? 3.043 4.218 -2.649 1.00 98.06 80 CYS A N 1
ATOM 616 C CA . CYS A 1 80 ? 3.318 3.158 -3.619 1.00 98.06 80 CYS A CA 1
ATOM 617 C C . CYS A 1 80 ? 4.095 1.983 -3.002 1.00 98.06 80 CYS A C 1
ATOM 619 O O . CYS A 1 80 ? 3.775 0.831 -3.305 1.00 98.06 80 CYS A O 1
ATOM 621 N N . SER A 1 81 ? 5.085 2.239 -2.135 1.00 98.00 81 SER A N 1
ATOM 622 C CA . SER A 1 81 ? 5.803 1.173 -1.422 1.00 98.00 81 SER A CA 1
ATOM 623 C C . SER A 1 81 ? 4.871 0.429 -0.474 1.00 98.00 81 SER A C 1
ATOM 625 O O . SER A 1 81 ? 4.878 -0.801 -0.467 1.00 98.00 81 SER A O 1
ATOM 627 N N . PHE A 1 82 ? 3.989 1.137 0.237 1.00 98.62 82 PHE A N 1
ATOM 628 C CA . PHE A 1 82 ? 2.964 0.498 1.055 1.00 98.62 82 PHE A CA 1
ATOM 629 C C . PHE A 1 82 ? 2.006 -0.362 0.214 1.00 98.62 82 PHE A C 1
ATOM 631 O O . PHE A 1 82 ? 1.808 -1.531 0.540 1.00 98.62 82 PHE A O 1
ATOM 638 N N . ALA A 1 83 ? 1.493 0.146 -0.913 1.00 98.50 83 ALA A N 1
ATOM 639 C CA . ALA A 1 83 ? 0.633 -0.617 -1.826 1.00 98.50 83 ALA A CA 1
ATOM 640 C C . ALA A 1 83 ? 1.311 -1.896 -2.356 1.00 98.50 83 ALA A C 1
ATOM 642 O O . ALA A 1 83 ? 0.699 -2.967 -2.374 1.00 98.50 83 ALA A O 1
ATOM 643 N N . LEU A 1 84 ? 2.590 -1.813 -2.742 1.00 98.44 84 LEU A N 1
ATOM 644 C CA . LEU A 1 84 ? 3.372 -2.978 -3.165 1.00 98.44 84 LEU A CA 1
ATOM 645 C C . LEU A 1 84 ? 3.609 -3.954 -1.999 1.00 98.44 84 LEU A C 1
ATOM 647 O O . LEU A 1 84 ? 3.555 -5.168 -2.187 1.00 98.44 84 LEU A O 1
ATOM 651 N N . GLY A 1 85 ? 3.804 -3.439 -0.785 1.00 98.06 85 GLY A N 1
ATOM 652 C CA . GLY A 1 85 ? 3.894 -4.233 0.438 1.00 98.06 85 GLY A CA 1
ATOM 653 C C . GLY A 1 85 ? 2.608 -5.000 0.758 1.00 98.06 85 GLY A C 1
ATOM 654 O O . GLY A 1 85 ? 2.664 -6.182 1.094 1.00 98.06 85 GLY A O 1
ATOM 655 N N . LEU A 1 86 ? 1.440 -4.380 0.572 1.00 98.19 86 LEU A N 1
ATOM 656 C CA . LEU A 1 86 ? 0.140 -5.052 0.689 1.00 98.19 86 LEU A CA 1
ATOM 657 C C . LEU A 1 86 ? 0.005 -6.197 -0.325 1.00 98.19 86 LEU A C 1
ATOM 659 O O . LEU A 1 86 ? -0.464 -7.282 0.025 1.00 98.19 86 LEU A O 1
ATOM 663 N N . CYS A 1 87 ? 0.506 -5.993 -1.549 1.00 98.31 87 CYS A N 1
ATOM 664 C CA . CYS A 1 87 ? 0.580 -7.033 -2.576 1.00 98.31 87 CYS A CA 1
ATOM 665 C C . CYS A 1 87 ? 1.550 -8.177 -2.238 1.00 98.31 87 CYS A C 1
ATOM 667 O O . CYS A 1 87 ? 1.532 -9.185 -2.937 1.00 98.31 87 CYS A O 1
ATOM 669 N N . LEU A 1 88 ? 2.398 -8.052 -1.210 1.00 96.38 88 LEU A N 1
ATOM 670 C CA . LEU A 1 88 ? 3.201 -9.159 -0.680 1.00 96.38 88 LEU A CA 1
ATOM 671 C C . LEU A 1 88 ? 2.447 -9.917 0.414 1.00 96.38 88 LEU A C 1
ATOM 673 O O . LEU A 1 88 ? 2.358 -11.141 0.357 1.00 96.38 88 LEU A O 1
ATOM 677 N N . ILE A 1 89 ? 1.909 -9.206 1.409 1.00 95.81 89 ILE A N 1
ATOM 678 C CA . ILE A 1 89 ? 1.357 -9.838 2.619 1.00 95.81 89 ILE A CA 1
ATOM 679 C C . ILE A 1 89 ? -0.038 -10.447 2.420 1.00 95.81 89 ILE A C 1
ATOM 681 O O . ILE A 1 89 ? -0.389 -11.387 3.128 1.00 95.81 89 ILE A O 1
ATOM 685 N N . PHE A 1 90 ? -0.820 -9.960 1.450 1.00 96.50 90 PHE A N 1
ATOM 686 C CA . PHE A 1 90 ? -2.168 -10.468 1.150 1.00 96.50 90 PHE A CA 1
ATOM 687 C C . PHE A 1 90 ? -2.245 -11.247 -0.172 1.00 96.50 90 PHE A C 1
ATOM 689 O O . PHE A 1 90 ? -3.329 -11.500 -0.694 1.00 96.50 90 PHE A O 1
ATOM 696 N N . ASN A 1 91 ? -1.103 -11.650 -0.725 1.00 96.06 91 ASN A N 1
ATOM 697 C CA . ASN A 1 91 ? -1.035 -12.402 -1.974 1.00 96.06 91 ASN A CA 1
ATOM 698 C C . ASN A 1 91 ? -1.350 -13.888 -1.758 1.00 96.06 91 ASN A C 1
ATOM 700 O O . ASN A 1 91 ? -0.756 -14.547 -0.908 1.00 96.06 91 ASN A O 1
ATOM 704 N N . ASN A 1 92 ? -2.246 -14.440 -2.572 1.00 94.50 92 ASN A N 1
ATOM 705 C CA . ASN A 1 92 ? -2.608 -15.862 -2.580 1.00 94.50 92 ASN A CA 1
ATOM 706 C C . ASN A 1 92 ? -1.874 -16.674 -3.672 1.00 94.50 92 ASN A C 1
ATOM 708 O O . ASN A 1 92 ? -2.241 -17.820 -3.936 1.00 94.50 92 ASN A O 1
ATOM 712 N N . ASN A 1 93 ? -0.860 -16.082 -4.314 1.00 95.62 93 ASN A N 1
ATOM 713 C CA . ASN A 1 93 ? -0.026 -16.645 -5.380 1.00 95.62 93 ASN A CA 1
ATOM 714 C C . ASN A 1 93 ? -0.786 -17.117 -6.634 1.00 95.62 93 ASN A C 1
ATOM 716 O O . ASN A 1 93 ? -0.274 -17.951 -7.373 1.00 95.62 93 ASN A O 1
ATOM 720 N N . GLN A 1 94 ? -1.986 -16.592 -6.900 1.00 96.38 94 GLN A N 1
ATOM 721 C CA . GLN A 1 94 ? -2.764 -16.987 -8.085 1.00 96.38 94 GLN A CA 1
ATOM 722 C C . GLN A 1 94 ? -2.270 -16.345 -9.394 1.00 96.38 94 GLN A C 1
ATOM 724 O O . GLN A 1 94 ? -2.588 -16.839 -10.470 1.00 96.38 94 GLN A O 1
ATOM 729 N N . VAL A 1 95 ? -1.499 -15.254 -9.323 1.00 96.31 95 VAL A N 1
ATOM 730 C CA . VAL A 1 95 ? -0.880 -14.608 -10.493 1.00 96.31 95 VAL A CA 1
ATOM 731 C C . VAL A 1 95 ? 0.585 -15.036 -10.566 1.00 96.31 95 VAL A C 1
ATOM 733 O O . VAL A 1 95 ? 1.418 -14.507 -9.834 1.00 96.31 95 VAL A O 1
ATOM 736 N N . GLU A 1 96 ? 0.916 -16.002 -11.428 1.00 91.75 96 GLU A N 1
ATOM 737 C CA . GLU A 1 96 ? 2.248 -16.639 -11.462 1.00 91.75 96 GLU A CA 1
ATOM 738 C C . GLU A 1 96 ? 3.404 -15.648 -11.687 1.00 91.75 96 GLU A C 1
ATOM 740 O O . GLU A 1 96 ? 4.450 -15.739 -11.035 1.00 91.75 96 GLU A O 1
ATOM 745 N N . SER A 1 97 ? 3.201 -14.659 -12.565 1.00 93.56 97 SER A N 1
ATOM 746 C CA . SER A 1 97 ? 4.182 -13.602 -12.857 1.00 93.56 97 SER A CA 1
ATOM 747 C C . SER A 1 97 ? 4.501 -12.729 -11.639 1.00 93.56 97 SER A C 1
ATOM 749 O O . SER A 1 97 ? 5.600 -12.177 -11.547 1.00 93.56 97 SER A O 1
ATOM 751 N N . TYR A 1 98 ? 3.580 -12.657 -10.677 1.00 97.12 98 TYR A N 1
ATOM 752 C CA . TYR A 1 98 ? 3.664 -11.843 -9.468 1.00 97.12 98 TYR A CA 1
ATOM 753 C C . TYR A 1 98 ? 3.349 -12.652 -8.202 1.00 97.12 98 TYR A C 1
ATOM 755 O O . TYR A 1 98 ? 2.677 -12.172 -7.286 1.00 97.12 98 TYR A O 1
ATOM 763 N N . SER A 1 99 ? 3.876 -13.879 -8.120 1.00 96.50 99 SER A N 1
ATOM 764 C CA . SER A 1 99 ? 3.940 -14.605 -6.848 1.00 96.50 99 SER A CA 1
ATOM 765 C C . SER A 1 99 ? 4.741 -13.810 -5.810 1.00 96.50 99 SER A C 1
ATOM 767 O O . SER A 1 99 ? 5.558 -12.954 -6.165 1.00 96.50 99 SER A O 1
ATOM 769 N N . ILE A 1 100 ? 4.556 -14.109 -4.522 1.00 95.06 100 ILE A N 1
ATOM 770 C CA . ILE A 1 100 ? 5.283 -13.449 -3.422 1.00 95.06 100 ILE A CA 1
ATOM 771 C C . ILE A 1 100 ? 6.795 -13.480 -3.678 1.00 95.06 100 ILE A C 1
ATOM 773 O O . ILE A 1 100 ? 7.471 -12.463 -3.540 1.00 95.06 100 ILE A O 1
ATOM 777 N N . GLU A 1 101 ? 7.325 -14.624 -4.111 1.00 93.12 101 GLU A N 1
ATOM 778 C CA . GLU A 1 101 ? 8.756 -14.790 -4.370 1.00 93.12 101 GLU A CA 1
ATOM 779 C C . GLU A 1 101 ? 9.221 -14.028 -5.620 1.00 93.12 101 GLU A C 1
ATOM 781 O O . GLU A 1 101 ? 10.333 -13.498 -5.665 1.00 93.12 101 GLU A O 1
ATOM 786 N N . SER A 1 102 ? 8.378 -13.938 -6.651 1.00 94.94 102 SER A N 1
ATOM 787 C CA . SER A 1 102 ? 8.658 -13.106 -7.825 1.00 94.94 102 SER A CA 1
ATOM 788 C C . SER A 1 102 ? 8.664 -11.615 -7.468 1.00 94.94 102 SER A C 1
ATOM 790 O O . SER A 1 102 ? 9.572 -10.898 -7.886 1.00 94.94 102 SER A O 1
ATOM 792 N N . LEU A 1 103 ? 7.716 -11.151 -6.646 1.00 96.88 103 LEU A N 1
ATOM 793 C CA . LEU A 1 103 ? 7.650 -9.766 -6.164 1.00 96.88 103 LEU A CA 1
ATOM 794 C C . LEU A 1 103 ? 8.829 -9.416 -5.247 1.00 96.88 103 LEU A C 1
ATOM 796 O O . LEU A 1 103 ? 9.433 -8.358 -5.413 1.00 96.88 103 LEU A O 1
ATOM 800 N N . LYS A 1 104 ? 9.218 -10.316 -4.335 1.00 94.94 104 LYS A N 1
ATOM 801 C CA . LYS A 1 104 ? 10.435 -10.166 -3.523 1.00 94.94 104 LYS A CA 1
ATOM 802 C C . LYS A 1 104 ? 11.663 -9.975 -4.402 1.00 94.94 104 LYS A C 1
ATOM 804 O O . LYS A 1 104 ? 12.363 -8.972 -4.276 1.00 94.94 104 LYS A O 1
ATOM 809 N N . ARG A 1 105 ? 11.901 -10.904 -5.336 1.00 93.88 105 ARG A N 1
ATOM 810 C CA . ARG A 1 105 ? 13.024 -10.821 -6.283 1.00 93.88 105 ARG A CA 1
ATOM 811 C C . ARG A 1 105 ? 12.983 -9.537 -7.106 1.00 93.88 105 ARG A C 1
ATOM 813 O O . ARG A 1 105 ? 14.025 -8.924 -7.316 1.00 93.88 105 ARG A O 1
ATOM 820 N N . LEU A 1 106 ? 11.801 -9.100 -7.538 1.00 95.50 106 LEU A N 1
ATOM 821 C CA . LEU A 1 106 ? 11.625 -7.835 -8.251 1.00 95.50 106 LEU A CA 1
ATOM 822 C C . LEU A 1 106 ? 12.095 -6.640 -7.409 1.00 95.50 106 LEU A C 1
ATOM 824 O O . LEU A 1 106 ? 12.855 -5.820 -7.920 1.00 95.50 106 LEU A O 1
ATOM 828 N N . ILE A 1 107 ? 11.692 -6.559 -6.137 1.00 95.38 107 ILE A N 1
ATOM 829 C CA . ILE A 1 107 ? 12.106 -5.490 -5.213 1.00 95.38 107 ILE A CA 1
ATOM 830 C C . ILE A 1 107 ? 13.627 -5.502 -5.029 1.00 95.38 107 ILE A C 1
ATOM 832 O O . ILE A 1 107 ? 14.277 -4.481 -5.267 1.00 95.38 107 ILE A O 1
ATOM 836 N N . TYR A 1 108 ? 14.216 -6.656 -4.698 1.00 93.38 108 TYR A N 1
ATOM 837 C CA . TYR A 1 108 ? 15.669 -6.771 -4.526 1.00 93.38 108 TYR A CA 1
ATOM 838 C C . TYR A 1 108 ? 16.441 -6.348 -5.777 1.00 93.38 108 TYR A C 1
ATOM 840 O O . TYR A 1 108 ? 17.418 -5.614 -5.672 1.00 93.38 108 TYR A O 1
ATOM 848 N N . ASN A 1 109 ? 15.985 -6.768 -6.959 1.00 93.31 109 ASN A N 1
ATOM 849 C CA . ASN A 1 109 ? 16.700 -6.520 -8.209 1.00 93.31 109 ASN A CA 1
ATOM 850 C C . ASN A 1 109 ? 16.533 -5.090 -8.741 1.00 93.31 109 ASN A C 1
ATOM 852 O O . ASN A 1 109 ? 17.399 -4.616 -9.471 1.00 93.31 109 ASN A O 1
ATOM 856 N N . ARG A 1 110 ? 15.405 -4.421 -8.460 1.00 94.69 110 ARG A N 1
ATOM 857 C CA . ARG A 1 110 ? 15.087 -3.107 -9.051 1.00 94.69 110 ARG A CA 1
ATOM 858 C C . ARG A 1 110 ? 15.443 -1.923 -8.161 1.00 94.69 110 ARG A C 1
ATOM 860 O O . ARG A 1 110 ? 15.808 -0.882 -8.694 1.00 94.69 110 ARG A O 1
ATOM 867 N N . MET A 1 111 ? 15.316 -2.067 -6.846 1.00 93.88 111 MET A N 1
ATOM 868 C CA . MET A 1 111 ? 15.527 -0.974 -5.885 1.00 93.88 111 MET A CA 1
ATOM 869 C C . MET A 1 111 ? 16.397 -1.374 -4.694 1.00 93.88 111 MET A C 1
ATOM 871 O O . MET A 1 111 ? 17.039 -0.515 -4.101 1.00 93.88 111 MET A O 1
ATOM 875 N N . GLY A 1 112 ? 16.445 -2.664 -4.359 1.00 91.81 112 GLY A N 1
ATOM 876 C CA . GLY A 1 112 ? 17.060 -3.146 -3.127 1.00 91.81 112 GLY A CA 1
ATOM 877 C C . GLY A 1 112 ? 16.101 -3.057 -1.937 1.00 91.81 112 GLY A C 1
ATOM 878 O O . GLY A 1 112 ? 15.188 -2.230 -1.900 1.00 91.81 112 GLY A O 1
ATOM 879 N N . ALA A 1 113 ? 16.299 -3.939 -0.954 1.00 91.81 113 ALA A N 1
ATOM 880 C CA . ALA A 1 113 ? 15.451 -3.979 0.237 1.00 91.81 113 ALA A CA 1
ATOM 881 C C . ALA A 1 113 ? 15.563 -2.699 1.071 1.00 91.81 113 ALA A C 1
ATOM 883 O O . ALA A 1 113 ? 14.545 -2.218 1.555 1.00 91.81 113 ALA A O 1
ATOM 884 N N . ASP A 1 114 ? 16.763 -2.123 1.179 1.00 92.62 114 ASP A N 1
ATOM 885 C CA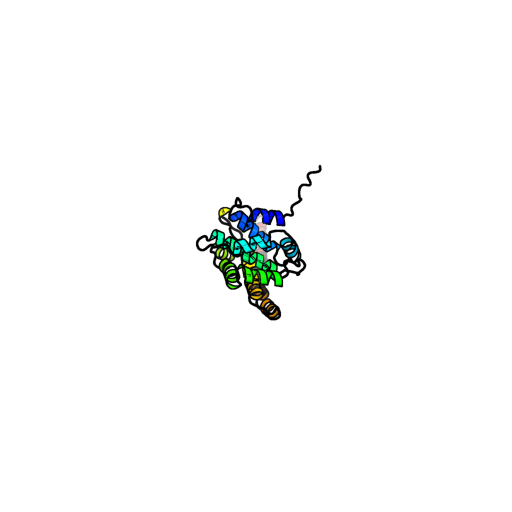 . ASP A 1 114 ? 17.004 -0.929 1.993 1.00 92.62 114 ASP A CA 1
ATOM 886 C C . ASP A 1 114 ? 16.226 0.284 1.470 1.00 92.62 114 ASP A C 1
ATOM 888 O O . ASP A 1 114 ? 15.542 0.950 2.241 1.00 92.62 114 ASP A O 1
ATOM 892 N N . LEU A 1 115 ? 16.251 0.529 0.153 1.00 93.88 115 LEU A N 1
ATOM 893 C CA . LEU A 1 115 ? 15.506 1.637 -0.451 1.00 93.88 115 LEU A CA 1
ATOM 894 C C . LEU A 1 115 ? 13.993 1.432 -0.320 1.00 93.88 115 LEU A C 1
ATOM 896 O O . LEU A 1 115 ? 13.265 2.373 -0.007 1.00 93.88 115 LEU A O 1
ATOM 900 N N . PHE A 1 116 ? 13.502 0.208 -0.538 1.00 96.69 116 PHE A N 1
ATOM 901 C CA . PHE A 1 116 ? 12.083 -0.087 -0.335 1.00 96.69 116 PHE A CA 1
ATOM 902 C C . PHE A 1 116 ? 11.662 0.203 1.112 1.00 96.69 116 PHE A C 1
ATOM 904 O O . PHE A 1 116 ? 10.638 0.843 1.354 1.00 96.69 116 PHE A O 1
ATOM 911 N N . GLU A 1 117 ? 12.461 -0.263 2.070 1.00 95.38 117 GLU A N 1
ATOM 912 C CA . GLU A 1 117 ? 12.208 -0.132 3.501 1.00 95.38 117 GLU A CA 1
ATOM 913 C C . GLU A 1 117 ? 12.294 1.331 3.960 1.00 95.38 117 GLU A C 1
ATOM 915 O O . GLU A 1 117 ? 11.439 1.794 4.714 1.00 95.38 117 GLU A O 1
ATOM 920 N N . GLU A 1 118 ? 13.237 2.104 3.420 1.00 95.06 118 GLU A N 1
ATOM 921 C CA . GLU A 1 118 ? 13.323 3.548 3.625 1.00 95.06 118 GLU A CA 1
ATOM 922 C C . GLU A 1 118 ? 12.047 4.261 3.153 1.00 95.06 118 GLU A C 1
ATOM 924 O O . GLU A 1 118 ? 11.453 5.036 3.912 1.00 95.06 118 GLU A O 1
ATOM 929 N N . LYS A 1 119 ? 11.594 3.975 1.923 1.00 95.62 119 LYS A N 1
ATOM 930 C CA . LYS A 1 119 ? 10.383 4.581 1.346 1.00 95.62 119 LYS A CA 1
ATOM 931 C C . LYS A 1 119 ? 9.125 4.174 2.102 1.00 95.62 119 LYS A C 1
ATOM 933 O O . LYS A 1 119 ? 8.226 4.995 2.252 1.00 95.62 119 LYS A O 1
ATOM 938 N N . LEU A 1 120 ? 9.048 2.937 2.587 1.00 96.88 120 LEU A N 1
ATOM 939 C CA . LEU A 1 120 ? 7.959 2.483 3.451 1.00 96.88 120 LEU A CA 1
ATOM 940 C C . LEU A 1 120 ? 7.957 3.254 4.782 1.00 96.88 120 LEU A C 1
ATOM 942 O O . LEU A 1 120 ? 6.970 3.908 5.113 1.00 96.88 120 LEU A O 1
ATOM 946 N N . ARG A 1 121 ? 9.083 3.263 5.505 1.00 95.25 121 ARG A N 1
ATOM 947 C CA . ARG A 1 121 ? 9.166 3.851 6.850 1.00 95.25 121 ARG A CA 1
ATOM 948 C C . ARG A 1 121 ? 8.959 5.364 6.854 1.00 95.25 121 ARG A C 1
ATOM 950 O O . ARG A 1 121 ? 8.388 5.906 7.804 1.00 95.25 121 ARG A O 1
ATOM 957 N N . VAL A 1 122 ? 9.427 6.080 5.826 1.00 95.31 122 VAL A N 1
ATOM 958 C CA . VAL A 1 122 ? 9.312 7.550 5.781 1.00 95.31 122 VAL A CA 1
ATOM 959 C C . VAL A 1 122 ? 7.854 8.028 5.761 1.00 95.31 122 VAL A C 1
ATOM 961 O O . VAL A 1 122 ? 7.599 9.147 6.203 1.00 95.31 122 VAL A O 1
ATOM 964 N N . LEU A 1 123 ? 6.887 7.172 5.389 1.00 96.12 123 LEU A N 1
ATOM 965 C CA . LEU A 1 123 ? 5.455 7.490 5.453 1.00 96.12 123 LEU A CA 1
ATOM 966 C C . LEU A 1 123 ? 5.021 7.967 6.849 1.00 96.12 123 LEU A C 1
ATOM 968 O O . LEU A 1 123 ? 4.301 8.955 6.983 1.00 96.12 123 LEU A O 1
ATOM 972 N N . SER A 1 124 ? 5.523 7.311 7.898 1.00 95.38 124 SER A N 1
ATOM 973 C CA . SER A 1 124 ? 5.191 7.637 9.291 1.00 95.38 124 SER A CA 1
ATOM 974 C C . SER A 1 124 ? 5.788 8.963 9.784 1.00 95.38 124 SER A C 1
ATOM 976 O O . SER A 1 124 ? 5.407 9.459 10.844 1.00 95.38 124 SER A O 1
ATOM 978 N N . LYS A 1 125 ? 6.720 9.552 9.022 1.00 94.75 125 LYS A N 1
ATOM 979 C CA . LYS A 1 125 ? 7.422 10.795 9.374 1.00 94.75 125 LYS A CA 1
ATOM 980 C C . LYS A 1 125 ? 6.772 12.045 8.784 1.00 94.75 125 LYS A C 1
ATOM 982 O O . LYS A 1 125 ? 7.162 13.150 9.154 1.00 94.75 125 LYS A O 1
ATOM 987 N N . PHE A 1 126 ? 5.817 11.902 7.863 1.00 94.69 126 PHE A N 1
ATOM 988 C CA . PHE A 1 126 ? 5.136 13.056 7.279 1.00 94.69 126 PHE A CA 1
ATOM 989 C C . PHE A 1 126 ? 4.264 13.768 8.316 1.00 94.69 126 PHE A C 1
ATOM 991 O O . PHE A 1 126 ? 3.524 13.135 9.063 1.00 94.69 126 PHE A O 1
ATOM 998 N N . GLU A 1 127 ? 4.275 15.100 8.300 1.00 92.88 127 GLU A N 1
ATOM 999 C CA . GLU A 1 127 ? 3.439 15.918 9.187 1.00 92.88 127 GLU A CA 1
ATOM 1000 C C . GLU A 1 127 ? 1.952 15.565 9.044 1.00 92.88 127 GLU A C 1
ATOM 1002 O O . GLU A 1 127 ? 1.297 15.256 10.034 1.00 92.88 127 GLU A O 1
ATOM 1007 N N . CYS A 1 128 ? 1.449 15.462 7.807 1.00 91.94 128 CYS A N 1
ATOM 1008 C CA . CYS A 1 128 ? 0.060 15.067 7.549 1.00 91.94 128 CYS A CA 1
ATOM 1009 C C . CYS A 1 128 ? -0.303 13.672 8.096 1.00 91.94 128 CYS A C 1
ATOM 1011 O O . CYS A 1 128 ? -1.463 13.430 8.418 1.00 91.94 128 CYS A O 1
ATOM 1013 N N . TYR A 1 129 ? 0.672 12.766 8.237 1.00 94.25 129 TYR A N 1
ATOM 1014 C CA . TYR A 1 129 ? 0.472 11.453 8.852 1.00 94.25 129 TYR A CA 1
ATOM 1015 C C . TYR A 1 129 ? 0.337 11.578 10.375 1.00 94.25 129 TYR A C 1
ATOM 1017 O O . TYR A 1 129 ? -0.590 11.031 10.974 1.00 94.25 129 TYR A O 1
ATOM 1025 N N . LEU A 1 130 ? 1.235 12.342 11.004 1.00 91.69 130 LEU A N 1
ATOM 1026 C CA . LEU A 1 130 ? 1.208 12.599 12.447 1.00 91.69 130 LEU A CA 1
ATOM 1027 C C . LEU A 1 130 ? -0.049 13.367 12.872 1.00 91.69 130 LEU A C 1
ATOM 1029 O O . LEU A 1 130 ? -0.606 13.099 13.937 1.00 91.69 130 LEU A O 1
ATOM 1033 N N . GLU A 1 131 ? -0.512 14.303 12.045 1.00 90.50 131 GLU A N 1
ATOM 1034 C CA . GLU A 1 131 ? -1.769 15.022 12.255 1.00 90.50 131 GLU A CA 1
ATOM 1035 C C . GLU A 1 131 ? -2.990 14.108 12.118 1.00 90.50 131 GLU A C 1
ATOM 1037 O O . GLU A 1 131 ? -3.917 14.210 12.926 1.00 90.50 131 GLU A O 1
ATOM 1042 N N . ALA A 1 132 ? -2.994 13.206 11.129 1.00 90.75 132 ALA A N 1
ATOM 1043 C CA . ALA A 1 132 ? -4.089 12.263 10.917 1.00 90.75 132 ALA A CA 1
ATOM 1044 C C . ALA A 1 132 ? -4.290 11.350 12.136 1.00 90.75 132 ALA A C 1
ATOM 1046 O O . ALA A 1 132 ? -5.421 11.168 12.581 1.00 90.75 132 ALA A O 1
ATOM 1047 N N . LEU A 1 133 ? -3.205 10.851 12.744 1.00 89.69 133 LEU A N 1
ATOM 1048 C CA . LEU A 1 133 ? -3.269 10.001 13.943 1.00 89.69 133 LEU A CA 1
ATOM 1049 C C . LEU A 1 133 ? -3.857 10.697 15.180 1.00 89.69 133 LEU A C 1
ATOM 1051 O O . LEU A 1 133 ? -4.389 10.026 16.063 1.00 89.69 133 LEU A O 1
ATOM 1055 N N . GLN A 1 134 ? -3.786 12.027 15.255 1.00 85.50 134 GLN A N 1
ATOM 1056 C CA . GLN A 1 134 ? -4.320 12.799 16.382 1.00 85.50 134 GLN A CA 1
ATOM 1057 C C . GLN A 1 134 ? -5.818 13.101 16.251 1.00 85.50 134 GLN A C 1
ATOM 1059 O O . GLN A 1 134 ? -6.440 13.539 17.219 1.00 85.50 134 GLN A O 1
ATOM 1064 N N . LYS A 1 135 ? -6.410 12.889 15.069 1.00 83.19 135 LYS A N 1
ATOM 1065 C CA . LYS A 1 135 ? -7.782 13.305 14.752 1.00 83.19 135 LYS A CA 1
ATOM 1066 C C . LYS A 1 135 ? -8.625 12.118 14.261 1.00 83.19 135 LYS A C 1
ATOM 1068 O O . LYS A 1 135 ? -8.898 12.026 13.067 1.00 83.19 135 LYS A O 1
ATOM 1073 N N . PRO A 1 136 ? -9.110 11.241 15.166 1.00 82.56 136 PRO A N 1
ATOM 1074 C CA . PRO A 1 136 ? -10.011 10.146 14.792 1.00 82.56 136 PRO A CA 1
ATOM 1075 C C . PRO A 1 136 ? -11.314 10.628 14.147 1.00 82.56 136 PRO A C 1
ATOM 1077 O O . PRO A 1 136 ? -11.915 9.929 13.337 1.00 82.56 136 PRO A O 1
ATOM 1080 N N . GLN A 1 137 ? -11.758 11.835 14.509 1.00 81.00 137 GLN A N 1
ATOM 1081 C CA . GLN A 1 137 ? -12.908 12.483 13.895 1.00 81.00 137 GLN A CA 1
ATOM 1082 C C . GLN A 1 137 ? -12.456 13.404 12.762 1.00 81.00 137 GLN A C 1
ATOM 1084 O O . GLN A 1 137 ? -11.610 14.280 12.952 1.00 81.00 137 GLN A O 1
ATOM 1089 N N . LEU A 1 138 ? -13.071 13.237 11.591 1.00 81.12 138 LEU A N 1
ATOM 1090 C CA . LEU A 1 138 ? -12.803 14.060 10.418 1.00 81.12 138 LEU A CA 1
ATOM 1091 C C . LEU A 1 138 ? -13.458 15.439 10.578 1.00 81.12 138 LEU A C 1
ATOM 1093 O O . LEU A 1 138 ? -14.609 15.650 10.201 1.00 81.12 138 LEU A O 1
ATOM 1097 N N . ILE A 1 139 ? -12.717 16.380 11.162 1.00 78.19 139 ILE A N 1
ATOM 1098 C CA . ILE A 1 139 ? -13.134 17.776 11.330 1.00 78.19 139 ILE A CA 1
ATOM 1099 C C . ILE A 1 139 ? -12.200 18.649 10.496 1.00 78.19 139 ILE A C 1
ATOM 1101 O O . ILE A 1 139 ? -11.018 18.793 10.810 1.00 78.19 139 ILE A O 1
ATOM 1105 N N . LEU A 1 140 ? -12.733 19.222 9.417 1.00 78.44 140 LEU A N 1
ATOM 1106 C CA . LEU A 1 140 ? -11.966 20.000 8.446 1.00 78.44 140 LEU A CA 1
ATOM 1107 C C . LEU A 1 140 ? -12.535 21.407 8.316 1.00 78.44 140 LEU A C 1
ATOM 1109 O O . LEU A 1 140 ? -13.741 21.586 8.160 1.00 78.44 140 LEU A O 1
ATOM 1113 N N . SER A 1 141 ? -11.654 22.407 8.314 1.00 78.12 141 SER A N 1
ATOM 1114 C CA . SER A 1 141 ? -12.034 23.786 7.990 1.00 78.12 141 SER A CA 1
ATOM 1115 C C . SER A 1 141 ? -12.109 24.013 6.479 1.00 78.12 141 SER A C 1
ATOM 1117 O O . SER A 1 141 ? -12.961 24.766 6.010 1.00 78.12 141 SER A O 1
ATOM 1119 N N . LYS A 1 142 ? -11.237 23.356 5.701 1.00 82.00 142 LYS A N 1
ATOM 1120 C CA . LYS A 1 142 ? -11.253 23.359 4.233 1.00 82.00 142 LYS A CA 1
ATOM 1121 C C . LYS A 1 142 ? -10.985 21.954 3.7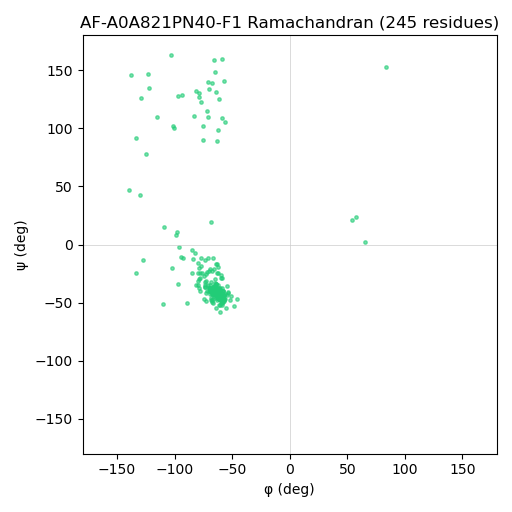05 1.00 82.00 142 LYS A C 1
ATOM 1123 O O . LYS A 1 142 ? -10.165 21.220 4.248 1.00 82.00 142 LYS A O 1
ATOM 1128 N N . SER A 1 143 ? -11.607 21.607 2.580 1.00 75.75 143 SER A N 1
ATOM 1129 C CA . SER A 1 143 ? -11.351 20.337 1.878 1.00 75.75 143 SER A CA 1
ATOM 1130 C C . SER A 1 143 ? -9.912 20.209 1.366 1.00 75.75 143 SER A C 1
ATOM 1132 O O . SER A 1 143 ? -9.457 19.114 1.056 1.00 75.75 143 SER A O 1
ATOM 1134 N N . SER A 1 144 ? -9.177 21.321 1.288 1.00 77.62 144 SER A N 1
ATOM 1135 C CA . SER A 1 144 ? -7.765 21.347 0.920 1.00 77.62 144 SER A CA 1
ATOM 1136 C C . SER A 1 144 ? -6.831 20.739 1.962 1.00 77.62 144 SER A C 1
ATOM 1138 O O . SER A 1 144 ? -5.703 20.377 1.626 1.00 77.62 144 SER A O 1
ATOM 1140 N N . ASP A 1 145 ? -7.274 20.653 3.207 1.00 79.38 145 ASP A N 1
ATOM 1141 C CA . ASP A 1 145 ? -6.380 20.370 4.327 1.00 79.38 145 ASP A CA 1
ATOM 1142 C C . ASP A 1 145 ? -6.317 18.860 4.611 1.00 79.38 145 ASP A C 1
ATOM 1144 O O . ASP A 1 145 ? -5.427 18.389 5.309 1.00 79.38 145 ASP A O 1
ATOM 1148 N N . LEU A 1 146 ? -7.219 18.082 4.001 1.00 85.06 146 LEU A N 1
ATOM 1149 C CA . LEU A 1 146 ? -7.215 16.628 4.072 1.00 85.06 146 LEU A CA 1
ATOM 1150 C C . LEU A 1 146 ? -6.252 16.042 3.035 1.00 85.06 146 LEU A C 1
ATOM 1152 O O . LEU A 1 146 ? -6.513 16.090 1.830 1.00 85.06 146 LEU A O 1
ATOM 1156 N N . ILE A 1 147 ? -5.149 15.475 3.521 1.00 92.00 147 ILE A N 1
ATOM 1157 C CA . ILE A 1 147 ? -4.191 14.708 2.713 1.00 92.00 147 ILE A CA 1
ATOM 1158 C C . ILE A 1 147 ? -4.254 13.224 3.078 1.00 92.00 147 ILE A C 1
ATOM 1160 O O . ILE A 1 147 ? -4.424 12.401 2.186 1.00 92.00 147 ILE A O 1
ATOM 1164 N N . LEU A 1 148 ? -4.162 12.898 4.370 1.00 92.81 148 LEU A N 1
ATOM 1165 C CA . LEU A 1 148 ? -4.328 11.550 4.915 1.00 92.81 148 LEU A CA 1
ATOM 1166 C C . LEU A 1 148 ? -5.446 11.560 5.963 1.00 92.81 148 LEU A C 1
ATOM 1168 O O . LEU A 1 148 ? -5.621 12.553 6.671 1.00 92.81 148 LEU A O 1
ATOM 1172 N N . ASP A 1 149 ? -6.180 10.458 6.070 1.00 91.38 149 ASP A N 1
ATOM 1173 C CA . ASP A 1 149 ? -7.174 10.244 7.120 1.00 91.38 149 ASP A CA 1
ATOM 1174 C C . ASP A 1 149 ? -6.664 9.290 8.217 1.00 91.38 149 ASP A C 1
ATOM 1176 O O . ASP A 1 149 ? -5.670 8.574 8.053 1.00 91.38 149 ASP A O 1
ATOM 1180 N N . TYR A 1 150 ? -7.349 9.311 9.363 1.00 92.06 150 TYR A N 1
ATOM 1181 C CA . TYR A 1 150 ? -6.995 8.526 10.547 1.00 92.06 150 TYR A CA 1
ATOM 1182 C C . TYR A 1 150 ? -7.004 7.012 10.297 1.00 92.06 150 TYR A C 1
ATOM 1184 O O . TYR A 1 150 ? -6.122 6.300 10.783 1.00 92.06 150 TYR A O 1
ATOM 1192 N N . GLU A 1 151 ? -7.979 6.510 9.534 1.00 93.38 151 GLU A N 1
ATOM 1193 C CA . GLU A 1 151 ? -8.135 5.075 9.284 1.00 93.38 151 GLU A CA 1
ATOM 1194 C C . GLU A 1 151 ? -6.982 4.547 8.434 1.00 93.38 151 GLU A C 1
ATOM 1196 O O . GLU A 1 151 ? -6.396 3.512 8.761 1.00 93.38 151 GLU A O 1
ATOM 1201 N N . PHE A 1 152 ? -6.582 5.299 7.407 1.00 96.00 152 PHE A N 1
ATOM 1202 C CA . PHE A 1 152 ? -5.401 4.975 6.617 1.00 96.00 152 PHE A CA 1
ATOM 1203 C C . PHE A 1 152 ? -4.115 4.995 7.456 1.00 96.00 152 PHE A C 1
ATOM 1205 O O . PHE A 1 152 ? -3.310 4.064 7.375 1.00 96.00 152 PHE A O 1
ATOM 1212 N N . ALA A 1 153 ? -3.915 6.021 8.289 1.00 95.62 153 ALA A N 1
ATOM 1213 C CA . ALA A 1 153 ? -2.721 6.103 9.129 1.00 95.62 153 ALA A CA 1
ATOM 1214 C C . ALA A 1 153 ? -2.635 4.918 10.114 1.00 95.62 153 ALA A C 1
ATOM 1216 O O . ALA A 1 153 ? -1.572 4.316 10.277 1.00 95.62 153 ALA A O 1
ATOM 1217 N N . ARG A 1 154 ? -3.765 4.504 10.707 1.00 95.19 154 ARG A N 1
ATOM 1218 C CA . ARG A 1 154 ? -3.833 3.313 11.572 1.00 95.19 154 ARG A CA 1
ATOM 1219 C C . ARG A 1 154 ? -3.579 2.016 10.798 1.00 95.19 154 ARG A C 1
ATOM 1221 O O . ARG A 1 154 ? -2.888 1.125 11.300 1.00 95.19 154 ARG A O 1
ATOM 1228 N N . LEU A 1 155 ? -4.111 1.906 9.578 1.00 96.25 155 LEU A N 1
ATOM 1229 C CA . LEU A 1 155 ? -3.880 0.772 8.681 1.00 96.25 155 LEU A CA 1
ATOM 1230 C C . LEU A 1 155 ? -2.387 0.597 8.385 1.00 96.25 155 LEU A C 1
ATOM 1232 O O . LEU A 1 155 ? -1.852 -0.499 8.550 1.00 96.25 155 LEU A O 1
ATOM 1236 N N . HIS A 1 156 ? -1.716 1.684 7.997 1.00 97.31 156 HIS A N 1
ATOM 1237 C CA . HIS A 1 156 ? -0.277 1.694 7.758 1.00 97.31 156 HIS A CA 1
ATOM 1238 C C . HIS A 1 156 ? 0.501 1.284 9.013 1.00 97.31 156 HIS A C 1
ATOM 1240 O O . HIS A 1 156 ? 1.267 0.325 8.955 1.00 97.31 156 HIS A O 1
ATOM 1246 N N . GLN A 1 157 ? 0.238 1.924 10.160 1.00 95.06 157 GLN A N 1
ATOM 1247 C CA . GLN A 1 157 ? 0.912 1.617 11.430 1.00 95.06 157 GLN A CA 1
ATOM 1248 C C . GLN A 1 157 ? 0.804 0.133 11.822 1.00 95.06 157 GLN A C 1
ATOM 1250 O O . GLN A 1 157 ? 1.742 -0.437 12.372 1.00 95.06 157 GLN A O 1
ATOM 1255 N N . THR A 1 158 ? -0.332 -0.501 11.522 1.00 95.31 158 THR A N 1
ATOM 1256 C CA . THR A 1 158 ? -0.577 -1.916 11.840 1.00 95.31 158 THR A CA 1
ATOM 1257 C C . THR A 1 158 ? 0.203 -2.863 10.923 1.00 95.31 158 THR A C 1
ATOM 1259 O O . THR A 1 158 ? 0.653 -3.924 11.355 1.00 95.31 158 THR A O 1
ATOM 1262 N N . LEU A 1 159 ? 0.356 -2.512 9.644 1.00 95.31 159 LEU A N 1
ATOM 1263 C CA . LEU A 1 159 ? 0.866 -3.427 8.619 1.00 95.31 159 LEU A CA 1
ATOM 1264 C C . LEU A 1 159 ? 2.331 -3.185 8.239 1.00 95.31 159 LEU A C 1
ATOM 1266 O O . LEU A 1 159 ? 2.971 -4.115 7.747 1.00 95.31 159 LEU A O 1
ATOM 1270 N N . GLU A 1 160 ? 2.882 -1.998 8.510 1.00 94.88 160 GLU A N 1
ATOM 1271 C CA . GLU A 1 160 ? 4.266 -1.611 8.193 1.00 94.88 160 GLU A CA 1
ATOM 1272 C C . GLU A 1 160 ? 5.272 -2.680 8.641 1.00 94.88 160 GLU A C 1
ATOM 1274 O O . GLU A 1 160 ? 6.037 -3.203 7.833 1.00 94.88 160 GLU A O 1
ATOM 1279 N N . SER A 1 161 ? 5.213 -3.089 9.913 1.00 91.38 161 SER A N 1
ATOM 1280 C CA . SER A 1 161 ? 6.150 -4.073 10.470 1.00 91.38 161 SER A CA 1
ATOM 1281 C C . SER A 1 161 ? 6.024 -5.454 9.820 1.00 91.38 161 SER A C 1
ATOM 1283 O O . SER A 1 161 ? 7.029 -6.145 9.650 1.00 91.38 161 SER A O 1
ATOM 1285 N N . SER A 1 162 ? 4.814 -5.858 9.422 1.00 92.44 162 SER A N 1
ATOM 1286 C CA . SER A 1 162 ? 4.581 -7.131 8.726 1.00 92.44 162 SER A CA 1
ATOM 1287 C C . SER A 1 162 ? 5.181 -7.112 7.319 1.00 92.44 162 SER A C 1
ATOM 1289 O O . SER A 1 162 ? 5.797 -8.092 6.893 1.00 92.44 162 SER A O 1
ATOM 1291 N N . ILE A 1 163 ? 5.067 -5.976 6.624 1.00 95.19 163 ILE A N 1
ATOM 1292 C CA . ILE A 1 163 ? 5.680 -5.753 5.310 1.00 95.19 163 ILE A CA 1
ATOM 1293 C C . ILE A 1 163 ? 7.212 -5.724 5.430 1.00 95.19 163 ILE A C 1
ATOM 1295 O O . ILE A 1 163 ? 7.905 -6.416 4.683 1.00 95.19 163 ILE A O 1
ATOM 1299 N N . SER A 1 164 ? 7.771 -4.999 6.400 1.00 93.25 164 SER A N 1
ATOM 1300 C CA . SER A 1 164 ? 9.223 -5.002 6.621 1.00 93.25 164 SER A CA 1
ATOM 1301 C C . SER A 1 164 ? 9.729 -6.402 6.971 1.00 93.25 164 SER A C 1
ATOM 1303 O O . SER A 1 164 ? 10.749 -6.843 6.444 1.00 93.25 164 SER A O 1
ATOM 1305 N N . CYS A 1 165 ? 8.987 -7.159 7.786 1.00 89.56 165 CYS A N 1
ATOM 1306 C CA . CYS A 1 165 ? 9.327 -8.543 8.105 1.00 89.56 165 CYS A CA 1
ATOM 1307 C C . CYS A 1 165 ? 9.358 -9.432 6.864 1.00 89.56 165 CYS A C 1
ATOM 1309 O O . CYS A 1 165 ? 10.318 -10.179 6.708 1.00 89.56 165 CYS A O 1
ATOM 1311 N N . ILE A 1 166 ? 8.354 -9.373 5.980 1.00 88.81 166 ILE A N 1
ATOM 1312 C CA . ILE A 1 166 ? 8.342 -10.254 4.806 1.00 88.81 166 ILE A CA 1
ATOM 1313 C C . ILE A 1 166 ? 9.517 -9.947 3.870 1.00 88.81 166 ILE A C 1
ATOM 1315 O O . ILE A 1 166 ? 10.077 -10.877 3.303 1.00 88.81 166 ILE A O 1
ATOM 1319 N N . ILE A 1 167 ? 9.944 -8.687 3.757 1.00 87.56 167 ILE A N 1
ATOM 1320 C CA . ILE A 1 167 ? 11.069 -8.280 2.900 1.00 87.56 167 ILE A CA 1
ATOM 1321 C C . ILE A 1 167 ? 12.426 -8.569 3.542 1.00 87.56 167 ILE A C 1
ATOM 1323 O O . ILE A 1 167 ? 13.361 -8.926 2.839 1.00 87.56 167 ILE A O 1
ATOM 1327 N N . LEU A 1 168 ? 12.561 -8.449 4.861 1.00 81.12 168 LEU A N 1
ATOM 1328 C CA . LEU A 1 168 ? 13.830 -8.708 5.549 1.00 81.12 168 LEU A CA 1
ATOM 1329 C C . LEU A 1 168 ? 14.033 -10.194 5.887 1.00 81.12 168 LEU A C 1
ATOM 1331 O O . LEU A 1 168 ? 15.168 -10.642 6.038 1.00 81.12 168 LEU A O 1
ATOM 1335 N N . ARG A 1 169 ? 12.953 -10.978 6.014 1.00 70.62 169 ARG A N 1
ATOM 1336 C CA . ARG A 1 169 ? 13.009 -12.397 6.394 1.00 70.62 169 ARG A CA 1
ATOM 1337 C C . ARG A 1 169 ? 12.963 -13.313 5.172 1.00 70.62 169 ARG A C 1
ATOM 1339 O O . ARG A 1 169 ? 12.033 -13.271 4.361 1.00 70.62 169 ARG A O 1
ATOM 1346 N N . GLN A 1 170 ? 13.933 -14.224 5.115 1.00 54.03 170 GLN A N 1
ATOM 1347 C CA . GLN A 1 170 ? 13.887 -15.414 4.262 1.00 54.03 170 GLN A CA 1
ATOM 1348 C C . GLN A 1 170 ? 12.965 -16.516 4.830 1.00 54.03 170 GLN A C 1
ATOM 1350 O O . GLN A 1 170 ? 12.590 -17.406 4.078 1.00 54.03 170 GLN A O 1
ATOM 1355 N N . ASP A 1 171 ? 12.502 -16.421 6.090 1.00 45.97 171 ASP A 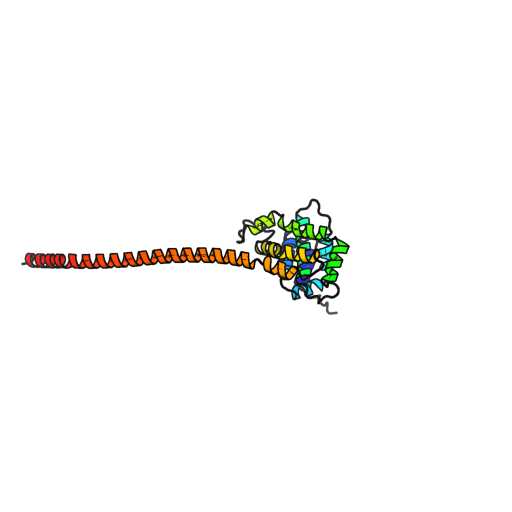N 1
ATOM 1356 C CA . ASP A 1 171 ? 11.720 -17.482 6.750 1.00 45.97 171 ASP A CA 1
ATOM 1357 C C . ASP A 1 171 ? 10.399 -17.016 7.396 1.00 45.97 171 ASP A C 1
ATOM 1359 O O . ASP A 1 171 ? 10.355 -16.137 8.261 1.00 45.97 171 ASP A O 1
ATOM 1363 N N . ILE A 1 172 ? 9.312 -17.689 7.001 1.00 53.47 172 ILE A N 1
ATOM 1364 C CA . ILE A 1 172 ? 7.894 -17.390 7.284 1.00 53.47 172 ILE A CA 1
ATOM 1365 C C . ILE A 1 172 ? 7.495 -17.689 8.747 1.00 53.47 172 ILE A C 1
ATOM 1367 O O . ILE A 1 172 ? 6.596 -17.053 9.296 1.00 53.47 172 ILE A O 1
ATOM 1371 N N . ASN A 1 173 ? 8.193 -18.603 9.427 1.00 46.31 173 ASN A N 1
ATOM 1372 C CA . ASN A 1 173 ? 7.785 -19.123 10.744 1.00 46.31 173 ASN A CA 1
ATOM 1373 C C . ASN A 1 173 ? 7.900 -18.117 11.897 1.00 46.31 173 ASN A C 1
ATOM 1375 O O . ASN A 1 173 ? 7.201 -18.227 12.899 1.00 46.31 173 ASN A O 1
ATOM 1379 N N . SER A 1 174 ? 8.743 -17.100 11.753 1.00 48.31 174 SER A N 1
ATOM 1380 C CA . SER A 1 174 ? 8.873 -16.047 12.761 1.00 48.31 174 SER A CA 1
ATOM 1381 C C . SER A 1 174 ? 7.734 -15.020 12.677 1.00 48.31 174 SER A C 1
ATOM 1383 O O . SER A 1 174 ? 7.477 -14.314 13.651 1.00 48.31 174 SER A O 1
ATOM 1385 N N . ILE A 1 175 ? 7.038 -14.924 11.532 1.00 53.28 175 ILE A N 1
ATOM 1386 C CA . ILE A 1 175 ? 5.971 -13.944 11.272 1.00 53.28 175 ILE A CA 1
ATOM 1387 C C . ILE A 1 175 ? 4.761 -14.250 12.142 1.00 53.28 175 ILE A C 1
ATOM 1389 O O . ILE A 1 175 ? 4.320 -13.347 12.833 1.00 53.28 175 ILE A O 1
ATOM 1393 N N . ILE A 1 176 ? 4.316 -15.511 12.200 1.00 56.53 176 ILE A N 1
ATOM 1394 C CA . ILE A 1 176 ? 3.152 -15.934 12.998 1.00 56.53 176 ILE A CA 1
ATOM 1395 C C . ILE A 1 176 ? 3.318 -15.516 14.466 1.00 56.53 176 ILE A C 1
ATOM 1397 O O . ILE A 1 176 ? 2.403 -14.936 15.044 1.00 56.53 176 ILE A O 1
ATOM 1401 N N . GLN A 1 177 ? 4.513 -15.706 15.032 1.00 47.34 177 GLN A N 1
ATOM 1402 C CA . GLN A 1 177 ? 4.817 -15.308 16.407 1.00 47.34 177 GLN A CA 1
ATOM 1403 C C . GLN A 1 177 ? 4.778 -13.782 16.587 1.00 47.34 177 GLN A C 1
ATOM 1405 O O . GLN A 1 177 ? 4.168 -13.281 17.524 1.00 47.34 177 GLN A O 1
ATOM 1410 N N . THR A 1 178 ? 5.363 -13.027 15.645 1.00 48.44 178 THR A N 1
ATOM 1411 C CA . THR A 1 178 ? 5.409 -11.559 15.754 1.00 48.44 178 THR A CA 1
ATOM 1412 C C . THR A 1 178 ? 4.048 -10.923 15.474 1.00 48.44 178 THR A C 1
ATOM 1414 O O . THR A 1 178 ? 3.728 -9.937 16.113 1.00 48.44 178 THR A O 1
ATOM 1417 N N . SER A 1 179 ? 3.237 -11.477 14.566 1.00 55.34 179 SER A N 1
ATOM 1418 C CA . SER A 1 179 ? 1.884 -11.000 14.242 1.00 55.34 179 SER A CA 1
ATOM 1419 C C . SER A 1 179 ? 0.859 -11.287 15.336 1.00 55.34 179 SER A C 1
ATOM 1421 O O . SER A 1 179 ? -0.145 -10.589 15.408 1.00 55.34 179 SER A O 1
ATOM 1423 N N . ILE A 1 180 ? 1.103 -12.290 16.187 1.00 51.94 180 ILE A N 1
ATOM 1424 C CA . ILE A 1 180 ? 0.295 -12.544 17.387 1.00 51.94 180 ILE A CA 1
ATOM 1425 C C . ILE A 1 180 ? 0.679 -11.548 18.495 1.00 51.94 180 ILE A C 1
ATOM 1427 O O . ILE A 1 180 ? -0.209 -10.997 19.141 1.00 51.94 180 ILE A O 1
ATOM 1431 N N . ASP A 1 181 ? 1.973 -11.247 18.654 1.00 46.59 181 ASP A N 1
ATOM 1432 C CA . ASP A 1 181 ? 2.471 -10.313 19.678 1.00 46.59 181 ASP A CA 1
ATOM 1433 C C . ASP A 1 181 ? 2.283 -8.825 19.308 1.00 46.59 181 ASP A C 1
ATOM 1435 O O . ASP A 1 181 ? 2.118 -7.983 20.190 1.00 46.59 181 ASP A O 1
ATOM 1439 N N . SER A 1 182 ? 2.291 -8.483 18.014 1.00 50.09 182 SER A N 1
ATOM 1440 C CA . SER A 1 182 ? 2.117 -7.114 17.495 1.00 50.09 182 SER A CA 1
ATOM 1441 C C . SER A 1 182 ? 0.686 -6.795 17.068 1.00 50.09 182 SER A C 1
ATOM 1443 O O . SER A 1 182 ? 0.403 -5.665 16.662 1.00 50.09 182 SER A O 1
ATOM 1445 N N . MET A 1 183 ? -0.232 -7.764 17.167 1.00 47.84 183 MET A N 1
ATOM 1446 C CA . MET A 1 183 ? -1.633 -7.522 16.870 1.00 47.84 183 MET A CA 1
ATOM 1447 C C . MET A 1 183 ? -2.153 -6.451 17.840 1.00 47.84 183 MET A C 1
ATOM 1449 O O . MET A 1 183 ? -2.118 -6.652 19.060 1.00 47.84 183 MET A O 1
ATOM 1453 N N . PRO A 1 184 ? -2.733 -5.343 17.348 1.00 51.09 184 PRO A N 1
ATOM 1454 C CA . PRO A 1 184 ? -3.378 -4.354 18.194 1.00 51.09 184 PRO A CA 1
ATOM 1455 C C . PRO A 1 184 ? -4.659 -4.909 18.824 1.00 51.09 184 PRO A C 1
ATOM 1457 O O . PRO A 1 184 ? -5.463 -4.125 19.288 1.00 51.09 184 PRO A O 1
ATOM 1460 N N . ILE A 1 185 ? -4.874 -6.230 18.906 1.00 50.28 185 ILE A N 1
ATOM 1461 C CA . ILE A 1 185 ? -5.884 -6.788 19.805 1.00 50.28 185 ILE A CA 1
ATOM 1462 C C . ILE A 1 185 ? -5.585 -6.314 21.218 1.00 50.28 185 ILE A C 1
ATOM 1464 O O . ILE A 1 185 ? -6.507 -5.868 21.865 1.00 50.28 185 ILE A O 1
ATOM 1468 N N . ASN A 1 186 ? -4.338 -6.300 21.695 1.00 51.72 186 ASN A N 1
ATOM 1469 C CA . ASN A 1 186 ? -4.091 -5.854 23.069 1.00 51.72 186 ASN A CA 1
ATOM 1470 C C . ASN A 1 186 ? -4.251 -4.330 23.232 1.00 51.72 186 ASN A C 1
ATOM 1472 O O . ASN A 1 186 ? -4.722 -3.878 24.266 1.00 51.72 186 ASN A O 1
ATOM 1476 N N . LEU A 1 187 ? -3.952 -3.534 22.196 1.00 51.16 187 LEU A N 1
ATOM 1477 C CA . LEU A 1 187 ? -4.142 -2.077 22.226 1.00 51.16 187 LEU A CA 1
ATOM 1478 C C . LEU A 1 187 ? -5.611 -1.676 22.010 1.00 51.16 187 LEU A C 1
ATOM 1480 O O . LEU A 1 187 ? -6.093 -0.763 22.663 1.00 51.16 187 LEU A O 1
ATOM 1484 N N . TYR A 1 188 ? -6.338 -2.381 21.146 1.00 49.44 188 TYR A N 1
ATOM 1485 C CA . TYR A 1 188 ? -7.773 -2.223 20.906 1.00 49.44 188 TYR A CA 1
ATOM 1486 C C . TYR A 1 188 ? -8.579 -2.803 22.069 1.00 49.44 188 TYR A C 1
ATOM 1488 O O . TYR A 1 188 ? -9.564 -2.205 22.471 1.00 49.44 188 TYR A O 1
ATOM 1496 N N . VAL A 1 189 ? -8.144 -3.909 22.682 1.00 57.72 189 VAL A N 1
ATOM 1497 C CA . VAL A 1 189 ? -8.678 -4.425 23.953 1.00 57.72 189 VAL A CA 1
ATOM 1498 C C . VAL A 1 189 ? -8.338 -3.457 25.072 1.00 57.72 189 VAL A C 1
ATO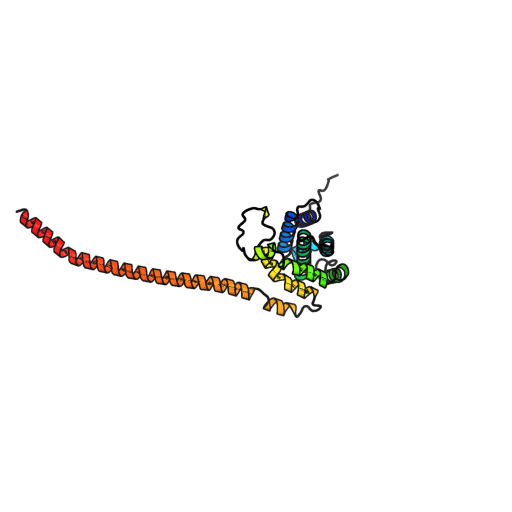M 1500 O O . VAL A 1 189 ? -9.235 -3.144 25.821 1.00 57.72 189 VAL A O 1
ATOM 1503 N N . GLN A 1 190 ? -7.142 -2.869 25.160 1.00 53.25 190 GLN A N 1
ATOM 1504 C CA . GLN A 1 190 ? -6.871 -1.819 26.150 1.00 53.25 190 GLN A CA 1
ATOM 1505 C C . GLN A 1 190 ? -7.707 -0.559 25.913 1.00 53.25 190 GLN A C 1
ATOM 1507 O O . GLN A 1 190 ? -8.230 -0.020 26.874 1.00 53.25 190 GLN A O 1
ATOM 1512 N N . GLN A 1 191 ? -7.867 -0.090 24.674 1.00 50.97 191 GLN A N 1
ATOM 1513 C CA . GLN A 1 191 ? -8.673 1.092 24.343 1.00 50.97 191 GLN A CA 1
ATOM 1514 C C . GLN A 1 191 ? -10.173 0.846 24.526 1.00 50.97 191 GLN A C 1
ATOM 1516 O O . GLN A 1 191 ? -10.883 1.710 25.038 1.00 50.97 191 GLN A O 1
ATOM 1521 N N . THR A 1 192 ? -10.674 -0.332 24.149 1.00 49.56 192 THR A N 1
ATOM 1522 C CA . THR A 1 192 ? -12.056 -0.723 24.446 1.00 49.56 192 THR A CA 1
ATOM 1523 C C . THR A 1 192 ? -12.227 -0.966 25.937 1.00 49.56 192 THR A C 1
ATOM 1525 O O . THR A 1 192 ? -13.175 -0.443 26.494 1.00 49.56 192 THR A O 1
ATOM 1528 N N . SER A 1 193 ? -11.300 -1.633 26.627 1.00 53.31 193 SER A N 1
ATOM 1529 C CA . SER A 1 193 ? -11.330 -1.819 28.081 1.00 53.31 193 SER A CA 1
ATOM 1530 C C . SER A 1 193 ? -11.281 -0.497 28.832 1.00 53.31 193 SER A C 1
ATOM 1532 O O . SER A 1 193 ? -12.056 -0.355 29.758 1.00 53.31 193 SER A O 1
ATOM 1534 N N . THR A 1 194 ? -10.462 0.485 28.446 1.00 56.41 194 THR A N 1
ATOM 1535 C CA . THR A 1 194 ? -10.424 1.792 29.127 1.00 56.41 194 THR A CA 1
ATOM 1536 C C . THR A 1 194 ? -11.686 2.604 28.867 1.00 56.41 194 THR A C 1
ATOM 1538 O O . THR A 1 194 ? -12.193 3.265 29.770 1.00 56.41 194 THR A O 1
ATOM 1541 N N . THR A 1 195 ? -12.235 2.526 27.653 1.00 57.22 195 THR A N 1
ATOM 1542 C CA . THR A 1 195 ? -13.514 3.166 27.321 1.00 57.22 195 THR A CA 1
ATOM 1543 C C . THR A 1 195 ? -14.678 2.479 28.042 1.00 57.22 195 THR A C 1
ATOM 1545 O O . THR A 1 195 ? -15.579 3.161 28.527 1.00 57.22 195 THR A O 1
ATOM 1548 N N . ILE A 1 196 ? -14.649 1.148 28.168 1.00 60.72 196 ILE A N 1
ATOM 1549 C CA . ILE A 1 196 ? -15.635 0.347 28.903 1.00 60.72 196 ILE A CA 1
ATOM 1550 C C . ILE A 1 196 ? -15.524 0.635 30.399 1.00 60.72 196 ILE A C 1
ATOM 1552 O O . ILE A 1 196 ? -16.534 0.975 30.993 1.00 60.72 196 ILE A O 1
ATOM 1556 N N . THR A 1 197 ? -14.327 0.634 30.996 1.00 63.66 197 THR A N 1
ATOM 1557 C CA . THR A 1 197 ? -14.151 0.957 32.423 1.00 63.66 197 THR A CA 1
ATOM 1558 C C . THR A 1 197 ? -14.590 2.381 32.727 1.00 63.66 197 THR A C 1
ATOM 1560 O O . THR A 1 197 ? -15.297 2.602 33.698 1.00 63.66 197 THR A O 1
ATOM 1563 N N . HIS A 1 198 ? -14.254 3.352 31.871 1.00 68.50 198 HIS A N 1
ATOM 1564 C CA . HIS A 1 198 ? -14.687 4.734 32.071 1.00 68.50 198 HIS A CA 1
ATOM 1565 C C . HIS A 1 198 ? -16.208 4.893 31.891 1.00 68.50 198 HIS A C 1
ATOM 1567 O O . HIS A 1 198 ? -16.832 5.728 32.552 1.00 68.50 198 HIS A O 1
ATOM 1573 N N . SER A 1 199 ? -16.820 4.102 31.006 1.00 65.94 199 SER A N 1
ATOM 1574 C CA . SER A 1 199 ? -18.276 4.068 30.841 1.00 65.94 199 SER A CA 1
ATOM 1575 C C . SER A 1 199 ? -18.959 3.379 32.024 1.00 65.94 199 SER A C 1
ATOM 1577 O O . SER A 1 199 ? -19.982 3.871 32.491 1.00 65.94 199 SER A O 1
ATOM 1579 N N . ASP A 1 200 ? -18.384 2.299 32.550 1.00 72.31 200 ASP A N 1
ATOM 1580 C CA . ASP A 1 200 ? -18.884 1.561 33.711 1.00 72.31 200 ASP A CA 1
ATOM 1581 C C . ASP A 1 200 ? -18.774 2.394 34.992 1.00 72.31 200 ASP A C 1
ATOM 1583 O O . ASP A 1 200 ? -19.745 2.473 35.745 1.00 72.31 200 ASP A O 1
ATOM 1587 N N . ASP A 1 201 ? -17.656 3.094 35.202 1.00 75.19 201 ASP A N 1
ATOM 1588 C CA . ASP A 1 201 ? -17.467 4.022 36.322 1.00 75.19 201 ASP A CA 1
ATOM 1589 C C . ASP A 1 201 ? -18.483 5.170 36.250 1.00 75.19 201 ASP A C 1
ATOM 1591 O O . ASP A 1 201 ? -19.164 5.476 37.233 1.00 75.19 201 ASP A O 1
ATOM 1595 N N . PHE A 1 202 ? -18.671 5.757 35.061 1.00 77.00 202 PHE A N 1
ATOM 1596 C CA . PHE A 1 202 ? -19.669 6.805 34.838 1.00 77.00 202 PHE A CA 1
ATOM 1597 C C . PHE A 1 202 ? -21.100 6.305 35.085 1.00 77.00 202 PHE A C 1
ATOM 1599 O O . PHE A 1 202 ? -21.901 6.988 35.731 1.00 77.00 202 PHE A O 1
ATOM 1606 N N . MET A 1 203 ? -21.430 5.103 34.608 1.00 73.69 203 MET A N 1
ATOM 1607 C CA . MET A 1 203 ? -22.723 4.465 34.850 1.00 73.69 203 MET A CA 1
ATOM 1608 C C . MET A 1 203 ? -22.925 4.187 36.341 1.00 73.69 203 MET A C 1
ATOM 1610 O O . MET A 1 203 ? -23.988 4.494 36.879 1.00 73.69 203 MET A O 1
ATOM 1614 N N . GLN A 1 204 ? -21.911 3.679 37.043 1.00 82.62 204 GLN A N 1
ATOM 1615 C CA . GLN A 1 204 ? -21.976 3.392 38.473 1.00 82.62 204 GLN A CA 1
ATOM 1616 C C . GLN A 1 204 ? -22.149 4.670 39.308 1.00 82.62 204 GLN A C 1
ATOM 1618 O O . GLN A 1 204 ? -22.918 4.681 40.273 1.00 82.62 204 GLN A O 1
ATOM 1623 N N . GLU A 1 205 ? -21.497 5.766 38.921 1.00 81.94 205 GLU A N 1
ATOM 1624 C CA . GLU A 1 205 ? -21.669 7.087 39.531 1.00 81.94 205 GLU A CA 1
ATOM 1625 C C . GLU A 1 205 ? -23.092 7.625 39.313 1.00 81.94 205 GLU A C 1
ATOM 1627 O O . GLU A 1 205 ? -23.740 8.082 40.260 1.00 81.94 205 GLU A O 1
ATOM 1632 N N . ARG A 1 206 ? -23.640 7.489 38.096 1.00 78.75 206 ARG A N 1
ATOM 1633 C CA . ARG A 1 206 ? -25.037 7.858 37.807 1.00 78.75 206 ARG A CA 1
ATOM 1634 C C . ARG A 1 206 ? -26.026 7.003 38.600 1.00 78.75 206 ARG A C 1
ATOM 1636 O O . ARG A 1 206 ? -26.972 7.556 39.153 1.00 78.75 206 ARG A O 1
ATOM 1643 N N . PHE A 1 207 ? -25.797 5.695 38.720 1.00 80.50 207 PHE A N 1
ATOM 1644 C CA . PHE A 1 207 ? -26.630 4.808 39.540 1.00 80.50 207 PHE A CA 1
ATOM 1645 C C . PHE A 1 207 ? -26.587 5.175 41.027 1.00 80.50 207 PHE A C 1
ATOM 1647 O O . PHE A 1 207 ? -27.622 5.150 41.694 1.00 80.50 207 PHE A O 1
ATOM 1654 N N . LYS A 1 208 ? -25.420 5.562 41.559 1.00 83.88 208 LYS A N 1
ATOM 1655 C CA . LYS A 1 208 ? -25.313 6.083 42.932 1.00 83.88 208 LYS A CA 1
ATOM 1656 C C . LYS A 1 208 ? -26.130 7.364 43.104 1.00 83.88 208 LYS A C 1
ATOM 1658 O O . LYS A 1 208 ? -26.865 7.469 44.081 1.00 83.88 208 LYS A O 1
ATOM 1663 N N . GLN A 1 209 ? -26.053 8.296 42.153 1.00 84.62 209 GLN A N 1
ATOM 1664 C CA . GLN A 1 209 ? -26.840 9.533 42.189 1.00 84.62 209 GLN A CA 1
ATOM 1665 C C . GLN A 1 209 ? -28.350 9.269 42.126 1.00 84.62 209 GLN A C 1
ATOM 1667 O O . GLN A 1 209 ? -29.099 9.856 42.901 1.00 84.62 209 GLN A O 1
ATOM 1672 N N . ILE A 1 210 ? -28.799 8.350 41.264 1.00 84.81 210 ILE A N 1
ATOM 1673 C CA . ILE A 1 210 ? -30.215 7.957 41.175 1.00 84.81 210 ILE A CA 1
ATOM 1674 C C . ILE A 1 210 ? -30.702 7.383 42.511 1.00 84.81 210 ILE A C 1
ATOM 1676 O O . ILE A 1 210 ? -31.727 7.823 43.019 1.00 84.81 210 ILE A O 1
ATOM 1680 N N . ASN A 1 211 ? -29.940 6.479 43.134 1.00 86.06 211 ASN A N 1
ATOM 1681 C CA . ASN A 1 211 ? -30.301 5.914 44.439 1.00 86.06 211 ASN A CA 1
ATOM 1682 C C . ASN A 1 211 ? -30.380 6.969 45.55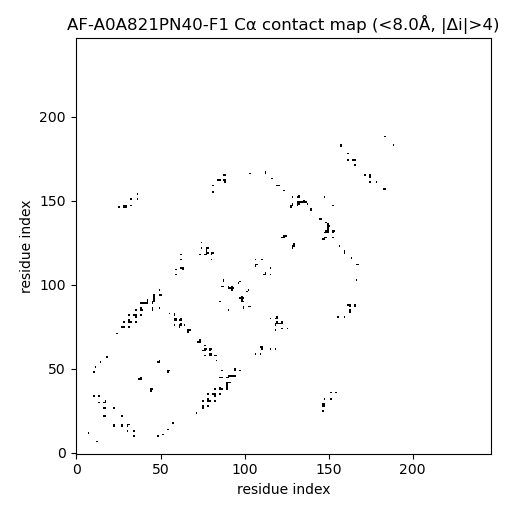6 1.00 86.06 211 ASN A C 1
ATOM 1684 O O . ASN A 1 211 ? -31.198 6.839 46.467 1.00 86.06 211 ASN A O 1
ATOM 1688 N N . ILE A 1 212 ? -29.526 7.998 45.513 1.00 88.50 212 ILE A N 1
ATOM 1689 C CA . ILE A 1 212 ? -29.591 9.121 46.459 1.00 88.50 212 ILE A CA 1
ATOM 1690 C C . ILE A 1 212 ? -30.880 9.913 46.227 1.00 88.50 212 ILE A C 1
ATOM 1692 O O . ILE A 1 212 ? -31.646 10.098 47.169 1.00 88.50 212 ILE A O 1
ATOM 1696 N N . HIS A 1 213 ? -31.170 10.287 44.978 1.00 82.62 213 HIS A N 1
ATOM 1697 C CA . HIS A 1 213 ? -32.397 11.004 44.632 1.00 82.62 213 HIS A CA 1
ATOM 1698 C C . HIS A 1 213 ? -33.668 10.227 45.006 1.00 82.62 213 HIS A C 1
ATOM 1700 O O . HIS A 1 213 ? -34.582 10.816 45.576 1.00 82.62 213 HIS A O 1
ATOM 1706 N N . GLU A 1 214 ? -33.717 8.912 44.777 1.00 86.69 214 GLU A N 1
ATOM 1707 C CA . GLU A 1 214 ? -34.856 8.076 45.190 1.00 86.69 214 GLU A CA 1
ATOM 1708 C C . GLU A 1 214 ? -35.034 8.030 46.715 1.00 86.69 214 GLU A C 1
ATOM 1710 O O . GLU A 1 214 ? -36.154 7.927 47.226 1.00 86.69 214 GLU A O 1
ATOM 1715 N N . LYS A 1 215 ? -33.933 8.080 47.472 1.00 86.44 215 LYS A N 1
ATOM 1716 C CA . LYS A 1 215 ? -33.981 8.102 48.936 1.00 86.44 215 LYS A CA 1
ATOM 1717 C C . LYS A 1 215 ? -34.473 9.453 49.451 1.00 86.44 215 LYS A C 1
ATOM 1719 O O . LYS A 1 215 ? -35.298 9.474 50.366 1.00 86.44 215 LYS A O 1
ATOM 1724 N N . ASP A 1 216 ? -34.012 10.541 48.846 1.00 88.00 216 ASP A N 1
ATOM 1725 C CA . ASP A 1 216 ? -34.449 11.898 49.170 1.00 88.00 216 ASP A CA 1
ATOM 1726 C C . ASP A 1 216 ? -35.933 12.088 48.836 1.00 88.00 216 ASP A C 1
ATOM 1728 O O . ASP A 1 216 ? -36.682 12.616 49.657 1.00 88.00 216 ASP A O 1
ATOM 1732 N N . GLU A 1 217 ? -36.398 11.574 47.692 1.00 85.31 217 GLU A N 1
ATOM 1733 C CA . GLU A 1 217 ? -37.812 11.604 47.302 1.00 85.31 217 GLU A CA 1
ATOM 1734 C C . GLU A 1 217 ? -38.697 10.865 48.318 1.00 85.31 217 GLU A C 1
ATOM 1736 O O . GLU A 1 217 ? -39.722 11.393 48.759 1.00 85.31 217 GLU A O 1
ATOM 1741 N N . LYS A 1 218 ? -38.275 9.680 48.779 1.00 88.06 218 LYS A N 1
ATOM 1742 C CA . LYS A 1 218 ? -38.991 8.933 49.830 1.00 88.06 218 LYS A CA 1
ATOM 1743 C C . LYS A 1 218 ? -39.027 9.683 51.163 1.00 88.06 218 LYS A C 1
ATOM 1745 O O . LYS A 1 218 ? -40.063 9.674 51.827 1.00 88.06 218 LYS A O 1
ATOM 1750 N N . GLN A 1 219 ? -37.936 10.345 51.554 1.00 86.25 219 GLN A N 1
ATOM 1751 C CA . GLN A 1 219 ? -37.907 11.165 52.771 1.00 86.25 219 GLN A CA 1
ATOM 1752 C C . GLN A 1 219 ? -38.810 12.397 52.656 1.00 86.25 219 GLN A C 1
ATOM 1754 O O . GLN A 1 219 ? -39.535 12.716 53.597 1.00 86.25 219 GLN A O 1
ATOM 1759 N N . LEU A 1 220 ? -38.812 13.066 51.502 1.00 85.44 220 LEU A N 1
ATOM 1760 C CA . LEU A 1 220 ? -39.692 14.198 51.213 1.00 85.44 220 LEU A CA 1
ATOM 1761 C C . LEU A 1 220 ? -41.170 13.797 51.250 1.00 85.44 220 LEU A C 1
ATOM 1763 O O . LEU A 1 220 ? -41.966 14.508 51.864 1.00 85.44 220 LEU A O 1
ATOM 1767 N N . MET A 1 221 ? -41.537 12.648 50.673 1.00 81.94 221 MET A N 1
ATOM 1768 C CA . MET A 1 221 ? -42.902 12.119 50.777 1.00 81.94 221 MET A CA 1
ATOM 1769 C C . MET A 1 221 ? -43.291 11.838 52.230 1.00 81.94 221 MET A C 1
ATOM 1771 O O . MET A 1 221 ? -44.346 12.285 52.675 1.00 81.94 221 MET A O 1
ATOM 1775 N N . GLN A 1 222 ? -42.418 11.182 52.999 1.00 85.62 222 GLN A N 1
ATOM 1776 C CA . GLN A 1 222 ? -42.688 10.877 54.403 1.00 85.62 222 GLN A CA 1
ATOM 1777 C C . GLN A 1 222 ? -42.859 12.149 55.248 1.00 85.62 222 GLN A C 1
ATOM 1779 O O . GLN A 1 222 ? -43.770 12.226 56.073 1.00 85.62 222 GLN A O 1
ATOM 1784 N N . ASN A 1 223 ? -42.026 13.166 55.017 1.00 83.88 223 ASN A N 1
ATOM 1785 C CA . ASN A 1 223 ? -42.139 14.463 55.684 1.00 83.88 223 ASN A CA 1
ATOM 1786 C C . ASN A 1 223 ? -43.434 15.191 55.294 1.00 83.88 223 ASN A C 1
ATOM 1788 O O . ASN A 1 223 ? -44.106 15.740 56.163 1.00 83.88 223 ASN A O 1
ATOM 1792 N N . CYS A 1 224 ? -43.832 15.140 54.018 1.00 81.81 224 CYS A N 1
ATOM 1793 C CA . CYS A 1 224 ? -45.096 15.713 53.557 1.00 81.81 224 CYS A CA 1
ATOM 1794 C C . CYS A 1 224 ? -46.309 15.027 54.209 1.00 81.81 224 CYS A C 1
ATOM 1796 O O . CYS A 1 224 ? -47.258 15.703 54.607 1.00 81.81 224 CYS A O 1
ATOM 1798 N N . ASP A 1 225 ? -46.277 13.704 54.371 1.00 80.50 225 ASP A N 1
ATOM 1799 C CA . ASP A 1 225 ? -47.349 12.955 55.035 1.00 80.50 225 ASP A CA 1
ATOM 1800 C C . ASP A 1 225 ? -47.409 13.239 56.544 1.00 80.50 225 ASP A C 1
ATOM 1802 O O . ASP A 1 225 ? -48.495 13.406 57.111 1.00 80.50 225 ASP A O 1
ATOM 1806 N N . LEU A 1 226 ? -46.253 13.382 57.198 1.00 79.75 226 LEU A N 1
ATOM 1807 C CA . LEU A 1 226 ? -46.149 13.845 58.585 1.00 79.75 226 LEU A CA 1
ATOM 1808 C C . LEU A 1 226 ? -46.738 15.249 58.756 1.00 79.75 226 LEU A C 1
ATOM 1810 O O . LEU A 1 226 ? -47.515 15.479 59.685 1.00 79.75 226 LEU A O 1
ATOM 1814 N N . ASP A 1 227 ? -46.415 16.174 57.856 1.00 80.19 227 ASP A N 1
ATOM 1815 C CA . ASP A 1 227 ? -46.932 17.539 57.905 1.00 80.19 227 ASP A CA 1
ATOM 1816 C C . ASP A 1 227 ? -48.436 17.590 57.613 1.00 80.19 227 ASP A C 1
ATOM 1818 O O . ASP A 1 227 ? -49.169 18.257 58.343 1.00 80.19 227 ASP A O 1
ATOM 1822 N N . LYS A 1 228 ? -48.949 16.809 56.652 1.00 75.75 228 LYS A N 1
ATOM 1823 C CA . LYS A 1 228 ? -50.403 16.650 56.445 1.00 75.75 228 LYS A CA 1
ATOM 1824 C C . LYS A 1 228 ? -51.105 16.152 57.706 1.00 75.75 228 LYS A C 1
ATOM 1826 O O . LYS A 1 228 ? -52.153 16.682 58.071 1.00 75.75 228 LYS A O 1
ATOM 1831 N N . THR A 1 229 ? -50.513 15.174 58.393 1.00 79.94 229 THR A N 1
ATOM 1832 C CA . THR A 1 229 ? -51.066 14.612 59.635 1.00 79.94 229 THR A CA 1
ATOM 1833 C C . THR A 1 229 ? -51.071 15.640 60.767 1.00 79.94 229 THR A C 1
ATOM 1835 O O . THR A 1 229 ? -52.016 15.685 61.548 1.00 79.94 229 THR A O 1
ATOM 1838 N N . LYS A 1 230 ? -50.055 16.510 60.840 1.00 80.75 230 LYS A N 1
ATOM 1839 C CA . LYS A 1 230 ? -49.999 17.610 61.817 1.00 80.75 230 LYS A CA 1
ATOM 1840 C C . LYS A 1 230 ? -50.947 18.758 61.486 1.00 80.75 230 LYS A C 1
ATOM 1842 O O . LYS A 1 230 ? -51.427 19.400 62.410 1.00 80.75 230 LYS A O 1
ATOM 1847 N N . ILE A 1 231 ? -51.205 19.035 60.208 1.00 79.62 231 ILE A N 1
ATOM 1848 C CA . ILE A 1 231 ? -52.065 20.143 59.761 1.00 79.62 231 ILE A CA 1
ATOM 1849 C C . ILE A 1 231 ? -53.555 19.779 59.866 1.00 79.62 231 ILE A C 1
ATOM 1851 O O . ILE A 1 231 ? -54.369 20.658 60.148 1.00 79.62 231 ILE A O 1
ATOM 1855 N N . LEU A 1 232 ? -53.923 18.502 59.694 1.00 78.81 232 LEU A N 1
ATOM 1856 C CA . LEU A 1 232 ? -55.319 18.034 59.731 1.00 78.81 232 LEU A CA 1
ATOM 1857 C C . LEU A 1 232 ? -56.101 18.475 60.991 1.00 78.81 232 LEU A C 1
ATOM 1859 O O . LEU A 1 232 ? -57.202 19.006 60.836 1.00 78.81 232 LEU A O 1
ATOM 1863 N N . PRO A 1 233 ? -55.559 18.325 62.217 1.00 80.25 233 PRO A N 1
ATOM 1864 C CA . PRO A 1 233 ? -56.238 18.739 63.443 1.00 80.25 233 PRO A CA 1
ATOM 1865 C C . PRO A 1 233 ? -56.441 20.255 63.517 1.00 80.25 233 PRO A C 1
ATOM 1867 O O . PRO A 1 233 ? -57.512 20.714 63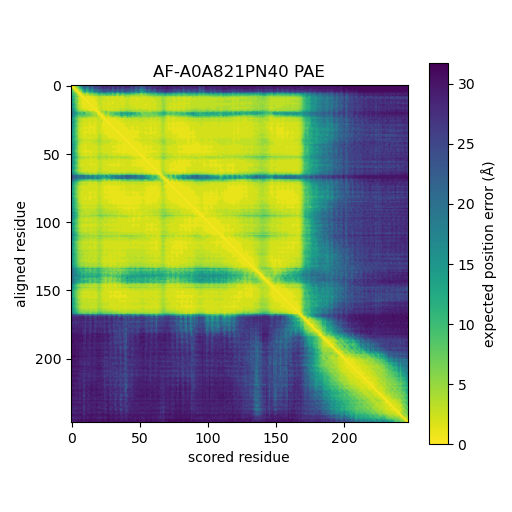.902 1.00 80.25 233 PRO A O 1
ATOM 1870 N N . PHE A 1 234 ? -55.451 21.051 63.095 1.00 80.88 234 PHE A N 1
ATOM 1871 C CA . PHE A 1 234 ? -55.587 22.511 63.062 1.00 80.88 234 PHE A CA 1
ATOM 1872 C C . PHE A 1 234 ? -56.618 22.960 62.020 1.00 80.88 234 PHE A C 1
ATOM 1874 O O . PHE A 1 234 ? -57.382 23.889 62.271 1.00 80.88 234 PHE A O 1
ATOM 1881 N N . ALA A 1 235 ? -56.683 22.286 60.868 1.00 76.38 235 ALA A N 1
ATOM 1882 C CA . ALA A 1 235 ? -57.698 22.549 59.853 1.00 76.38 235 ALA A CA 1
ATOM 1883 C C . ALA A 1 235 ? -59.116 22.240 60.369 1.00 76.38 235 ALA A C 1
ATOM 1885 O O . ALA A 1 235 ? -60.020 23.049 60.163 1.00 76.38 235 ALA A O 1
ATOM 1886 N N . GLN A 1 236 ? -59.292 21.127 61.091 1.00 78.50 236 GLN A N 1
ATOM 1887 C CA . GLN A 1 236 ? -60.554 20.767 61.751 1.00 78.50 236 GLN A CA 1
ATOM 1888 C C . GLN A 1 236 ? -60.944 21.792 62.824 1.00 78.50 236 GLN A C 1
ATOM 1890 O O . GLN A 1 236 ? -62.071 22.282 62.827 1.00 78.50 236 GLN A O 1
ATOM 1895 N N . GLN A 1 237 ? -59.993 22.210 63.662 1.00 79.88 237 GLN A N 1
ATOM 1896 C CA . GLN A 1 237 ? -60.223 23.203 64.712 1.00 79.88 237 GLN A CA 1
ATOM 1897 C C . GLN A 1 237 ? -60.609 24.583 64.146 1.00 79.88 237 GLN A C 1
ATOM 1899 O O . GLN A 1 237 ? -61.497 25.252 64.672 1.00 79.88 237 GLN A O 1
ATOM 1904 N N . ILE A 1 238 ? -60.003 25.013 63.031 1.00 79.50 238 ILE A N 1
ATOM 1905 C CA . ILE A 1 238 ? -60.405 26.242 62.322 1.00 79.50 238 ILE A CA 1
ATOM 1906 C C . ILE A 1 238 ? -61.831 26.116 61.764 1.00 79.50 238 ILE A C 1
ATOM 1908 O O . ILE A 1 238 ? -62.575 27.099 61.755 1.00 79.50 238 ILE A O 1
ATOM 1912 N N . GLN A 1 239 ? -62.220 24.932 61.288 1.00 74.44 239 GLN A N 1
ATOM 1913 C CA . GLN A 1 239 ? -63.553 24.678 60.744 1.00 74.44 239 GLN A CA 1
ATOM 1914 C C . GLN A 1 239 ? -64.630 24.717 61.839 1.00 74.44 239 GLN A C 1
ATOM 1916 O O . GLN A 1 239 ? -65.680 25.323 61.633 1.00 74.44 239 GLN A O 1
ATOM 1921 N N . GLU A 1 240 ? -64.335 24.168 63.020 1.00 74.44 240 GLU A N 1
ATOM 1922 C CA . GLU A 1 240 ? -65.194 24.260 64.207 1.00 74.44 240 GLU A CA 1
ATOM 1923 C C . GLU A 1 240 ? -65.352 25.709 64.683 1.00 74.44 240 GLU A C 1
ATOM 1925 O O . GLU A 1 240 ? -66.474 26.176 64.856 1.00 74.44 240 GLU A O 1
ATOM 1930 N N . ILE A 1 241 ? -64.258 26.471 64.802 1.00 73.31 241 ILE A N 1
ATOM 1931 C CA . ILE A 1 241 ? -64.306 27.884 65.226 1.00 73.31 241 ILE A CA 1
ATOM 1932 C C . ILE A 1 241 ? -65.111 28.744 64.237 1.00 73.31 241 ILE A C 1
ATOM 1934 O O . ILE A 1 241 ? -65.892 29.598 64.659 1.00 73.31 241 ILE A O 1
ATOM 1938 N N . LYS A 1 242 ? -64.965 28.508 62.925 1.00 72.38 242 LYS A N 1
ATOM 1939 C CA . LYS A 1 242 ? -65.777 29.181 61.897 1.00 72.38 242 LYS A CA 1
ATOM 1940 C C . LYS A 1 242 ? -67.263 28.819 61.986 1.00 72.38 242 LYS A C 1
ATOM 1942 O O . LYS A 1 242 ? -68.094 29.672 61.694 1.00 72.38 242 LYS A O 1
ATOM 1947 N N . GLY A 1 243 ? -67.597 27.593 62.391 1.00 65.56 243 GLY A N 1
ATOM 1948 C CA . GLY A 1 243 ? -68.978 27.167 62.635 1.00 65.56 243 GLY A CA 1
ATOM 1949 C C . GLY A 1 243 ? -69.601 27.834 63.864 1.00 65.56 243 GLY A C 1
ATOM 1950 O O . GLY A 1 243 ? -70.762 28.224 63.826 1.00 65.56 243 GLY A O 1
ATOM 1951 N N . THR A 1 244 ? -68.820 28.038 64.926 1.00 60.94 244 THR A N 1
ATOM 1952 C CA . THR A 1 244 ? -69.289 28.658 66.178 1.00 60.94 244 THR A CA 1
ATOM 1953 C C . THR A 1 244 ? -69.459 30.180 66.076 1.00 60.94 244 THR A C 1
ATOM 1955 O O . THR A 1 244 ? -70.252 30.747 66.814 1.00 60.94 244 THR A O 1
ATOM 1958 N N . GLN A 1 245 ? -68.748 30.855 65.163 1.00 57.34 245 GLN A N 1
ATOM 1959 C CA . GLN A 1 245 ? -68.902 32.299 64.896 1.00 57.34 245 GLN A CA 1
ATOM 1960 C C . GLN A 1 245 ? -70.037 32.640 63.908 1.00 57.34 245 GLN A C 1
ATOM 1962 O O . GLN A 1 245 ? -70.293 33.818 63.664 1.00 57.34 245 GLN A O 1
ATOM 1967 N N . ALA A 1 246 ? -70.690 31.634 63.316 1.00 53.91 246 ALA A N 1
ATOM 1968 C CA . ALA A 1 246 ? -71.814 31.796 62.385 1.00 53.91 246 ALA A CA 1
ATOM 1969 C C . ALA A 1 246 ? -73.200 31.594 63.045 1.00 53.91 246 ALA A C 1
ATOM 1971 O O . ALA A 1 246 ? -74.207 31.539 62.336 1.00 53.91 246 ALA A O 1
ATOM 1972 N N . LEU A 1 247 ? -73.237 31.476 64.378 1.00 45.72 247 LEU A N 1
ATOM 1973 C CA . LEU A 1 247 ? -74.423 31.467 65.248 1.00 45.72 247 LEU A CA 1
ATOM 1974 C C . LEU A 1 247 ? -74.522 32.801 65.996 1.00 45.72 247 LEU A C 1
ATOM 1976 O O . LEU A 1 247 ? -75.666 33.275 66.174 1.00 45.72 247 LEU A O 1
#

Secondary structure (DSSP, 8-state):
---------HHHHHHHHHH-TTS-HHHHHHHHHHHHHHHTT-HHHHHHHHHSTTHHHHHHHHHTS--SS-HHHHHHHHHHHHHHHHHHHT--S-SGGG-HHHHHHHHHHHT-HHHHHHHHHHGGGSHHHHHHHH-SS---SSTTS-SS-HHHHHHHHHHHHHHHHHHH-S-THHHHHHHHHS-THHHHHHHHHHHHHHHHHHHHHHHHHHHHHHHHHHHHHHHHHHHHHHHHHHHHHHHHHHHHTT-